Protein AF-A0A2J8JZR1-F1 (afdb_monomer_lite)

Radius of gyration: 49.3 Å; chains: 1; bounding box: 124×111×96 Å

Structure (mmCIF, N/CA/C/O backbone):
data_AF-A0A2J8JZR1-F1
#
_entry.id   AF-A0A2J8JZR1-F1
#
loop_
_atom_site.group_PDB
_atom_site.id
_atom_site.type_symbol
_atom_site.label_atom_id
_atom_site.label_alt_id
_atom_site.label_comp_id
_atom_site.label_asym_id
_atom_site.label_entity_id
_atom_site.label_seq_id
_atom_site.pdbx_PDB_ins_code
_atom_site.Cartn_x
_atom_site.Cartn_y
_atom_site.Cartn_z
_atom_site.occupancy
_atom_site.B_iso_or_equiv
_atom_site.auth_seq_id
_atom_site.auth_comp_id
_atom_site.auth_asym_id
_atom_site.auth_atom_id
_atom_site.pdbx_PDB_model_num
ATOM 1 N N . MET A 1 1 ? 49.815 52.911 -11.234 1.00 43.25 1 MET A N 1
ATOM 2 C CA . MET A 1 1 ? 50.300 51.591 -10.778 1.00 43.25 1 MET A CA 1
ATOM 3 C C . MET A 1 1 ? 50.608 51.687 -9.295 1.00 43.25 1 MET A C 1
ATOM 5 O O . MET A 1 1 ? 51.588 52.319 -8.937 1.00 43.25 1 MET A O 1
ATOM 9 N N . SER A 1 2 ? 49.747 51.139 -8.442 1.00 33.12 2 SER A N 1
ATOM 10 C CA . SER A 1 2 ? 50.114 50.740 -7.081 1.00 33.12 2 SER A CA 1
ATOM 11 C C . SER A 1 2 ? 49.104 49.698 -6.614 1.00 33.12 2 SER A C 1
ATOM 13 O O . SER A 1 2 ? 47.896 49.889 -6.750 1.00 33.12 2 SER A O 1
ATOM 15 N N . SER A 1 3 ? 49.632 48.561 -6.183 1.00 38.66 3 SER A N 1
ATOM 16 C CA . SER A 1 3 ? 48.916 47.335 -5.860 1.00 38.66 3 SER A CA 1
ATOM 17 C C . SER A 1 3 ? 48.208 47.439 -4.511 1.00 38.66 3 SER A C 1
ATOM 19 O O . SER A 1 3 ? 48.848 47.711 -3.500 1.00 38.66 3 SER A O 1
ATOM 21 N N . GLY A 1 4 ? 46.913 47.127 -4.482 1.00 33.12 4 GLY A N 1
ATOM 22 C CA . GLY A 1 4 ? 46.162 46.840 -3.262 1.00 33.12 4 GLY A CA 1
ATOM 23 C C . GLY A 1 4 ? 45.601 45.425 -3.339 1.00 33.12 4 GLY A C 1
ATOM 24 O O . GLY A 1 4 ? 44.631 45.186 -4.049 1.00 33.12 4 GLY A O 1
ATOM 25 N N . LYS A 1 5 ? 46.232 44.477 -2.637 1.00 45.84 5 LYS A N 1
ATOM 26 C CA . LYS A 1 5 ? 45.666 43.148 -2.379 1.00 45.84 5 LYS A CA 1
ATOM 27 C C . LYS A 1 5 ? 44.531 43.304 -1.367 1.00 45.84 5 LYS A C 1
ATOM 29 O O . LYS A 1 5 ? 44.798 43.602 -0.206 1.00 45.84 5 LYS A O 1
ATOM 34 N N . THR A 1 6 ? 43.298 43.044 -1.776 1.00 35.78 6 THR A N 1
ATOM 35 C CA . THR A 1 6 ? 42.194 42.744 -0.861 1.00 35.78 6 THR A CA 1
ATOM 36 C C . THR A 1 6 ? 41.993 41.233 -0.825 1.00 35.78 6 THR A C 1
ATOM 38 O O . THR A 1 6 ? 41.629 40.595 -1.808 1.00 35.78 6 THR A O 1
ATOM 41 N N . CYS A 1 7 ? 42.307 40.650 0.330 1.00 33.97 7 CYS A N 1
ATOM 42 C CA . CYS A 1 7 ? 41.973 39.278 0.673 1.00 33.97 7 CYS A CA 1
ATOM 43 C C . CYS A 1 7 ? 40.470 39.221 0.969 1.00 33.97 7 CYS A C 1
ATOM 45 O O . CYS A 1 7 ? 40.022 39.760 1.979 1.00 33.97 7 CYS A O 1
ATOM 47 N N . CYS A 1 8 ? 39.691 38.589 0.093 1.00 35.28 8 CYS A N 1
ATOM 48 C CA . CYS A 1 8 ? 38.329 38.180 0.412 1.00 35.28 8 CYS A CA 1
ATOM 49 C C . CYS A 1 8 ? 38.376 36.714 0.847 1.00 35.28 8 CYS A C 1
ATOM 51 O O . CYS A 1 8 ? 38.532 35.810 0.029 1.00 35.28 8 CYS A O 1
ATOM 53 N N . ILE A 1 9 ? 38.272 36.497 2.157 1.00 45.19 9 ILE A N 1
ATOM 54 C CA . ILE A 1 9 ? 38.025 35.188 2.759 1.00 45.19 9 ILE A CA 1
ATOM 55 C C . ILE A 1 9 ? 36.598 34.790 2.366 1.00 45.19 9 ILE A C 1
ATOM 57 O O . ILE A 1 9 ? 35.631 35.277 2.945 1.00 45.19 9 ILE A O 1
ATOM 61 N N . ALA A 1 10 ? 36.462 33.938 1.351 1.00 42.88 10 ALA A N 1
ATOM 62 C CA . ALA A 1 10 ? 35.200 33.281 1.041 1.00 42.88 10 ALA A CA 1
ATOM 63 C C . ALA A 1 10 ? 35.080 32.036 1.930 1.00 42.88 10 ALA A C 1
ATOM 65 O O . ALA A 1 10 ? 35.845 31.080 1.794 1.00 42.88 10 ALA A O 1
ATOM 66 N N . GLY A 1 11 ? 34.146 32.080 2.881 1.00 36.38 11 GLY A N 1
ATOM 67 C CA . GLY A 1 11 ? 33.800 30.939 3.719 1.00 36.38 11 GLY A CA 1
ATOM 68 C C . GLY A 1 11 ? 33.356 29.753 2.863 1.00 36.38 11 GLY A C 1
ATOM 69 O O . GLY A 1 11 ? 32.498 29.888 1.992 1.00 36.38 11 GLY A O 1
ATOM 70 N N . LYS A 1 12 ? 33.942 28.581 3.118 1.00 43.06 12 LYS A N 1
ATOM 71 C CA . LYS A 1 12 ? 33.462 27.303 2.590 1.00 43.06 12 LYS A CA 1
ATOM 72 C C . LYS A 1 12 ? 32.090 27.000 3.203 1.00 43.06 12 LYS A C 1
ATOM 74 O O . LYS A 1 12 ? 32.011 26.470 4.306 1.00 43.06 12 LYS A O 1
ATOM 79 N N . LEU A 1 13 ? 31.017 27.305 2.478 1.00 43.78 13 LEU A N 1
ATOM 80 C CA . LEU A 1 13 ? 29.772 26.545 2.583 1.00 43.78 13 LEU A CA 1
ATOM 81 C C . LEU A 1 13 ? 30.051 25.189 1.934 1.00 43.78 13 LEU A C 1
ATOM 83 O O . LEU A 1 13 ? 30.149 25.089 0.713 1.00 43.78 13 LEU A O 1
ATOM 87 N N . GLY A 1 14 ? 30.289 24.175 2.763 1.00 42.72 14 GLY A N 1
ATOM 88 C CA . GLY A 1 14 ? 30.507 22.803 2.324 1.00 42.72 14 GLY A CA 1
ATOM 89 C C . GLY A 1 14 ? 29.226 22.214 1.745 1.00 42.72 14 GLY A C 1
ATOM 90 O O . GLY A 1 14 ? 28.520 21.488 2.433 1.00 42.72 14 GLY A O 1
ATOM 91 N N . TYR A 1 15 ? 28.927 22.522 0.486 1.00 51.28 15 TYR A N 1
ATOM 92 C CA . TYR A 1 15 ? 28.102 21.638 -0.323 1.00 51.28 15 TYR A CA 1
ATOM 93 C C . TYR A 1 15 ? 28.963 20.418 -0.636 1.00 51.28 15 TYR A C 1
ATOM 95 O O . TYR A 1 15 ? 29.923 20.513 -1.400 1.00 51.28 15 TYR A O 1
ATOM 103 N N . SER A 1 16 ? 28.662 19.291 0.011 1.00 63.78 16 SER A N 1
ATOM 104 C CA . SER A 1 16 ? 29.168 18.000 -0.446 1.00 63.78 16 SER A CA 1
ATOM 105 C C . SER A 1 16 ? 28.675 17.826 -1.87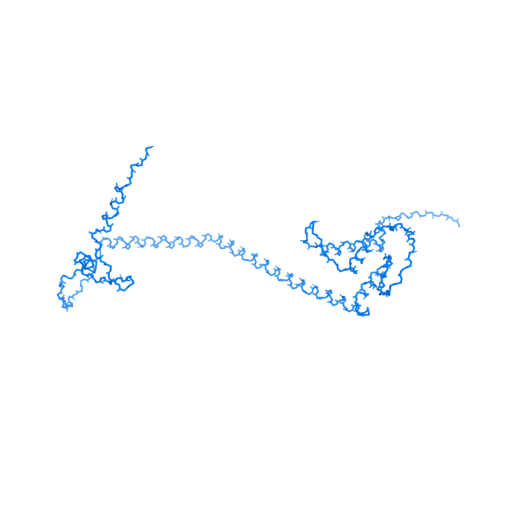7 1.00 63.78 16 SER A C 1
ATOM 107 O O . SER A 1 16 ? 27.470 17.863 -2.125 1.00 63.78 16 SER A O 1
ATOM 109 N N . GLN A 1 17 ? 29.599 17.753 -2.828 1.00 68.81 17 GLN A N 1
ATOM 110 C CA . GLN A 1 17 ? 29.265 17.550 -4.227 1.00 68.81 17 GLN A CA 1
ATOM 111 C C . GLN A 1 17 ? 28.751 16.115 -4.364 1.00 68.81 17 GLN A C 1
ATOM 113 O O . GLN A 1 17 ? 29.537 15.184 -4.262 1.00 68.81 17 GLN A O 1
ATOM 118 N N . CYS A 1 18 ? 27.435 15.953 -4.504 1.00 80.31 18 CYS A N 1
ATOM 119 C CA . CYS A 1 18 ? 26.794 14.653 -4.678 1.00 80.31 18 CYS A CA 1
ATOM 120 C C . CYS A 1 18 ? 26.739 14.317 -6.169 1.00 80.31 18 CYS A C 1
ATOM 122 O O . CYS A 1 18 ? 26.267 15.127 -6.976 1.00 80.31 18 CYS A O 1
ATOM 124 N N . MET A 1 19 ? 27.258 13.150 -6.536 1.00 90.25 19 MET A N 1
ATOM 125 C CA . MET A 1 19 ? 27.221 12.650 -7.909 1.00 90.25 19 MET A CA 1
ATOM 126 C C . MET A 1 19 ? 25.828 12.092 -8.236 1.00 90.25 19 MET A C 1
ATOM 128 O O . MET A 1 19 ? 25.164 11.535 -7.364 1.00 90.25 19 MET A O 1
ATOM 132 N N . GLU A 1 20 ? 25.383 12.175 -9.498 1.00 92.00 20 GLU A N 1
ATOM 133 C CA . GLU A 1 20 ? 24.089 11.585 -9.906 1.00 92.00 20 GLU A CA 1
ATOM 134 C C . GLU A 1 20 ? 24.000 10.093 -9.554 1.00 92.00 20 GLU A C 1
ATOM 136 O O . GLU A 1 20 ? 22.948 9.611 -9.148 1.00 92.00 20 GLU A O 1
ATOM 141 N N . THR A 1 21 ? 25.117 9.371 -9.649 1.00 91.81 21 THR A N 1
ATOM 142 C CA . THR A 1 21 ? 25.206 7.948 -9.309 1.00 91.81 21 THR A CA 1
ATOM 143 C C . THR A 1 21 ? 24.959 7.673 -7.827 1.00 91.81 21 THR A C 1
ATOM 145 O O . THR A 1 21 ? 24.306 6.690 -7.517 1.00 91.81 21 THR A O 1
ATOM 148 N N . GLU A 1 22 ? 25.385 8.553 -6.914 1.00 93.50 22 GLU A N 1
ATOM 149 C CA . GLU A 1 22 ? 25.109 8.411 -5.472 1.00 93.50 22 GLU A CA 1
ATOM 150 C C . GLU A 1 22 ? 23.613 8.608 -5.167 1.00 93.50 22 GLU A C 1
ATOM 152 O O . GLU A 1 22 ? 23.029 7.934 -4.313 1.00 93.50 22 GLU A O 1
ATOM 157 N N . VAL A 1 23 ? 22.957 9.523 -5.890 1.00 96.00 23 VAL A N 1
ATOM 158 C CA . VAL A 1 23 ? 21.502 9.723 -5.793 1.00 96.00 23 VAL A CA 1
ATOM 159 C C . VAL A 1 23 ? 20.756 8.501 -6.331 1.00 96.00 23 VAL A C 1
ATOM 161 O O . VAL A 1 23 ? 19.773 8.068 -5.737 1.00 96.00 23 VAL A O 1
ATOM 164 N N . ILE A 1 24 ? 21.225 7.925 -7.437 1.00 96.00 24 ILE A N 1
ATOM 165 C CA . ILE A 1 24 ? 20.646 6.712 -8.029 1.00 96.00 24 ILE A CA 1
ATOM 166 C C . ILE A 1 24 ? 20.833 5.505 -7.102 1.00 96.00 24 ILE A C 1
ATOM 168 O O . ILE A 1 24 ? 19.873 4.770 -6.887 1.00 96.00 24 ILE A O 1
ATOM 172 N N . GLU A 1 25 ? 22.017 5.345 -6.510 1.00 95.75 25 GLU A N 1
ATOM 173 C CA . GLU A 1 25 ? 22.332 4.284 -5.546 1.00 95.75 25 GLU A CA 1
ATOM 174 C C . GLU A 1 25 ? 21.442 4.365 -4.315 1.00 95.75 25 GLU A C 1
ATOM 176 O O . GLU A 1 25 ? 20.729 3.414 -3.982 1.00 95.75 25 GLU A O 1
ATOM 181 N N . SER A 1 26 ? 21.401 5.536 -3.680 1.00 96.25 26 SER A N 1
ATOM 182 C CA . SER A 1 26 ? 20.533 5.751 -2.525 1.00 96.25 26 SER A CA 1
ATOM 183 C C . SER A 1 26 ? 19.056 5.536 -2.865 1.00 96.25 26 SER A C 1
ATOM 185 O O . SER A 1 26 ? 18.334 4.929 -2.072 1.00 96.25 26 SER A O 1
ATOM 187 N N . LEU A 1 27 ? 18.597 5.955 -4.050 1.00 97.38 27 LEU A N 1
ATOM 188 C CA . LEU A 1 27 ? 17.237 5.687 -4.511 1.00 97.38 27 LEU A CA 1
ATOM 189 C C . LEU A 1 27 ? 16.983 4.185 -4.702 1.00 97.38 27 LEU A C 1
ATOM 191 O O . LEU A 1 27 ? 15.966 3.695 -4.217 1.00 97.38 27 LEU A O 1
ATOM 195 N N . GLY A 1 28 ? 17.892 3.453 -5.352 1.00 96.62 28 GLY A N 1
ATOM 196 C CA . GLY A 1 28 ? 17.783 2.005 -5.564 1.00 96.62 28 GLY A CA 1
ATOM 197 C C . GLY A 1 28 ? 17.622 1.245 -4.248 1.00 96.62 28 GLY A C 1
ATOM 198 O O . GLY A 1 28 ? 16.688 0.458 -4.094 1.00 96.62 28 GLY A O 1
ATOM 199 N N . ILE A 1 29 ? 18.443 1.584 -3.248 1.00 96.38 29 ILE A N 1
ATOM 200 C CA . ILE A 1 29 ? 18.370 1.007 -1.897 1.00 96.38 29 ILE A CA 1
ATOM 201 C C . ILE A 1 29 ? 17.014 1.293 -1.235 1.00 96.38 29 ILE A C 1
ATOM 203 O O . ILE A 1 29 ? 16.433 0.416 -0.592 1.00 96.38 29 ILE A O 1
ATOM 207 N N . ILE A 1 30 ? 16.492 2.518 -1.351 1.00 98.19 30 ILE A N 1
ATOM 208 C CA . ILE A 1 30 ? 15.204 2.887 -0.742 1.00 98.19 30 ILE A CA 1
ATOM 209 C C . ILE A 1 30 ? 14.033 2.187 -1.436 1.00 98.19 30 ILE A C 1
ATOM 211 O O . ILE A 1 30 ? 13.113 1.741 -0.751 1.00 98.19 30 ILE A O 1
ATOM 215 N N . ILE A 1 31 ? 14.068 2.054 -2.763 1.00 97.69 31 ILE A N 1
ATOM 216 C CA . ILE A 1 31 ? 13.049 1.311 -3.512 1.00 97.69 31 ILE A CA 1
ATOM 217 C C . ILE A 1 31 ? 13.059 -0.167 -3.111 1.00 97.69 31 ILE A C 1
ATOM 219 O O . ILE A 1 31 ? 11.992 -0.711 -2.829 1.00 97.69 31 ILE A O 1
ATOM 223 N N . TYR A 1 32 ? 14.235 -0.789 -2.986 1.00 96.50 32 TYR A N 1
ATOM 224 C CA . TYR A 1 32 ? 14.348 -2.168 -2.504 1.00 96.50 32 TYR A CA 1
ATOM 225 C C . TYR A 1 32 ? 13.754 -2.333 -1.098 1.00 96.50 32 TYR A C 1
ATOM 227 O O . TYR A 1 32 ? 12.878 -3.165 -0.880 1.00 96.50 32 TYR A O 1
ATOM 235 N N . LYS A 1 33 ? 14.118 -1.450 -0.158 1.00 96.12 33 LYS A N 1
ATOM 236 C CA . LYS A 1 33 ? 13.545 -1.450 1.202 1.00 96.12 33 LYS A CA 1
ATOM 237 C C . LYS A 1 33 ? 12.031 -1.249 1.221 1.00 96.12 33 LYS A C 1
ATOM 239 O O . LYS A 1 33 ? 11.355 -1.780 2.096 1.00 96.12 33 LYS A O 1
ATOM 244 N N . ALA A 1 34 ? 11.488 -0.459 0.296 1.00 97.62 34 ALA A N 1
ATOM 245 C CA . ALA A 1 34 ? 10.046 -0.281 0.172 1.00 97.62 34 ALA A CA 1
ATOM 246 C C . ALA A 1 34 ? 9.355 -1.551 -0.356 1.00 97.62 34 ALA A C 1
ATOM 248 O O . ALA A 1 34 ? 8.249 -1.862 0.082 1.00 97.62 34 ALA A O 1
ATOM 249 N N . LEU A 1 35 ? 9.999 -2.293 -1.263 1.00 96.81 35 LEU A N 1
ATOM 250 C CA . LEU A 1 35 ? 9.501 -3.575 -1.775 1.00 96.81 35 LEU A CA 1
ATOM 251 C C . LEU A 1 35 ? 9.536 -4.687 -0.718 1.00 96.81 35 LEU A C 1
ATOM 253 O O . LEU A 1 35 ? 8.640 -5.533 -0.726 1.00 96.81 35 LEU A O 1
ATOM 257 N N . ASP A 1 36 ? 10.525 -4.642 0.173 1.00 96.31 36 ASP A N 1
ATOM 258 C CA . ASP A 1 36 ? 10.765 -5.589 1.272 1.00 96.31 36 ASP A CA 1
ATOM 259 C C . ASP A 1 36 ? 10.043 -5.208 2.586 1.00 96.31 36 ASP A C 1
ATOM 261 O O . ASP A 1 36 ? 10.144 -5.877 3.615 1.00 96.31 36 ASP A O 1
ATOM 265 N N . TYR A 1 37 ? 9.285 -4.106 2.585 1.00 97.12 37 TYR A N 1
ATOM 266 C CA . TYR A 1 37 ? 8.673 -3.574 3.800 1.00 97.12 37 TYR A CA 1
ATOM 267 C C . TYR A 1 37 ? 7.730 -4.587 4.470 1.00 97.12 37 TYR A C 1
ATOM 269 O O . TYR A 1 37 ? 6.670 -4.928 3.941 1.00 97.12 37 TYR A O 1
ATOM 277 N N . GLY A 1 38 ? 8.086 -4.998 5.689 1.00 96.62 38 GLY A N 1
ATOM 278 C CA . GLY A 1 38 ? 7.289 -5.903 6.521 1.00 96.62 38 GLY A CA 1
ATOM 279 C C . GLY A 1 38 ? 7.674 -7.382 6.426 1.00 96.62 38 GLY A C 1
ATOM 280 O O . GLY A 1 38 ? 7.056 -8.183 7.130 1.00 96.62 38 GLY A O 1
ATOM 281 N N . LEU A 1 39 ? 8.674 -7.741 5.614 1.00 96.12 39 LEU A N 1
ATOM 282 C CA . LEU A 1 39 ? 9.264 -9.082 5.608 1.00 96.12 39 LEU A CA 1
ATOM 283 C C . LEU A 1 39 ? 10.256 -9.269 6.765 1.00 96.12 39 LEU A C 1
ATOM 285 O O . LEU A 1 39 ? 10.724 -8.307 7.383 1.00 96.12 39 LEU A O 1
ATOM 289 N N . LYS A 1 40 ? 10.519 -10.531 7.122 1.00 95.69 40 LYS A N 1
ATOM 290 C CA . LYS A 1 40 ? 11.561 -10.882 8.100 1.00 95.69 40 LYS A CA 1
ATOM 291 C C . LYS A 1 40 ? 12.934 -10.907 7.430 1.00 95.69 40 LYS A C 1
ATOM 293 O O . LYS A 1 40 ? 13.028 -11.173 6.247 1.00 95.69 40 LYS A O 1
ATOM 298 N N . GLU A 1 41 ? 14.005 -10.780 8.212 1.00 92.94 41 GLU A N 1
ATOM 299 C CA . GLU A 1 41 ? 15.394 -10.801 7.704 1.00 92.94 41 GLU A CA 1
ATOM 300 C C . GLU A 1 41 ? 15.796 -12.095 6.969 1.00 92.94 41 GLU A C 1
ATOM 302 O O . GLU A 1 41 ? 16.795 -12.121 6.261 1.00 92.94 41 GLU A O 1
ATOM 307 N N . ASN A 1 42 ? 15.055 -13.187 7.168 1.00 93.69 42 ASN A N 1
ATOM 308 C CA . ASN A 1 42 ? 15.288 -14.481 6.528 1.00 93.69 42 ASN A CA 1
ATOM 309 C C . ASN A 1 42 ? 14.298 -14.781 5.386 1.00 93.69 42 ASN A C 1
ATOM 311 O O . ASN A 1 42 ? 14.245 -15.916 4.913 1.00 93.69 42 ASN A O 1
ATOM 315 N N . GLU A 1 43 ? 13.456 -13.814 5.033 1.00 94.06 43 GLU A N 1
ATOM 316 C CA . GLU A 1 43 ? 12.482 -13.880 3.950 1.00 94.06 43 GLU A CA 1
ATOM 317 C C . GLU A 1 43 ? 12.891 -12.838 2.906 1.00 94.06 43 GLU A C 1
ATOM 319 O O . GLU A 1 43 ? 13.232 -11.716 3.258 1.00 94.06 43 GLU A O 1
ATOM 324 N N . GLU A 1 44 ? 12.859 -13.206 1.630 1.00 91.19 44 GLU A N 1
ATOM 325 C CA . GLU A 1 44 ? 13.178 -12.298 0.531 1.00 91.19 44 GLU A CA 1
ATOM 326 C C . GLU A 1 44 ? 12.040 -12.321 -0.483 1.00 91.19 44 GLU A C 1
ATOM 328 O O . GLU A 1 44 ? 11.396 -13.352 -0.714 1.00 91.19 44 GLU A O 1
ATOM 333 N N . ARG A 1 45 ? 11.754 -11.160 -1.067 1.00 93.88 45 ARG A N 1
ATOM 334 C CA . ARG A 1 45 ? 10.715 -11.028 -2.080 1.00 93.88 45 ARG A CA 1
ATOM 335 C C . ARG A 1 45 ? 11.254 -11.439 -3.446 1.00 93.88 45 ARG A C 1
ATOM 337 O O . ARG A 1 45 ? 12.145 -10.789 -3.971 1.00 93.88 45 ARG A O 1
ATOM 344 N N . GLU A 1 46 ? 10.623 -12.425 -4.078 1.00 95.00 46 GLU A N 1
ATOM 345 C CA . GLU A 1 46 ? 10.907 -12.757 -5.479 1.00 95.00 46 GLU A CA 1
ATOM 346 C C . GLU A 1 46 ? 10.456 -11.610 -6.404 1.00 95.00 46 GLU A C 1
ATOM 348 O O . GLU A 1 46 ? 9.264 -11.288 -6.503 1.00 95.00 46 GLU A O 1
ATOM 353 N N . LEU A 1 47 ? 11.419 -10.964 -7.066 1.00 95.56 47 LEU A N 1
ATOM 354 C CA . LEU A 1 47 ? 11.182 -9.906 -8.045 1.00 95.56 47 LEU A CA 1
ATOM 355 C C . LEU A 1 47 ? 11.164 -10.484 -9.464 1.00 95.56 47 LEU A C 1
ATOM 357 O O . LEU A 1 47 ? 11.734 -11.532 -9.753 1.00 95.56 47 LEU A O 1
ATOM 361 N N . SER A 1 48 ? 10.509 -9.786 -10.393 1.00 95.69 48 SER A N 1
ATOM 362 C CA . SER A 1 48 ? 10.663 -10.123 -11.810 1.00 95.69 48 SER A CA 1
ATOM 363 C C . SER A 1 48 ? 12.108 -9.840 -12.248 1.00 95.69 48 SER A C 1
ATOM 365 O O . SER A 1 48 ? 12.596 -8.754 -11.910 1.00 95.69 48 SER A O 1
ATOM 367 N N . PRO A 1 49 ? 12.741 -10.686 -13.084 1.00 94.06 49 PRO A N 1
ATOM 368 C CA . PRO A 1 49 ? 14.143 -10.508 -13.473 1.00 94.06 49 PRO A CA 1
ATOM 369 C C . PRO A 1 49 ? 14.514 -9.101 -13.988 1.00 94.06 49 PRO A C 1
ATOM 371 O O . PRO A 1 49 ? 15.565 -8.596 -13.603 1.00 94.06 49 PRO A O 1
ATOM 374 N N . PRO A 1 50 ? 13.679 -8.398 -14.788 1.00 93.69 50 PRO A N 1
ATOM 375 C CA . PRO A 1 50 ? 14.012 -7.041 -15.242 1.00 93.69 50 PRO A CA 1
ATOM 376 C C . PRO A 1 50 ? 14.058 -5.995 -14.117 1.00 93.69 50 PRO A C 1
ATOM 378 O O . PRO A 1 50 ? 14.818 -5.033 -14.194 1.00 93.69 50 PRO A O 1
ATOM 381 N N . LEU A 1 51 ? 13.232 -6.165 -13.080 1.00 95.88 51 LEU A N 1
ATOM 382 C CA . LEU A 1 51 ? 13.171 -5.248 -11.940 1.00 95.88 51 LEU A CA 1
ATOM 383 C C . LEU A 1 51 ? 14.339 -5.482 -10.981 1.00 95.88 51 LEU A C 1
ATOM 385 O O . LEU A 1 51 ? 14.926 -4.516 -10.503 1.00 95.88 51 LEU A O 1
ATOM 389 N N . GLU A 1 52 ? 14.680 -6.747 -10.737 1.00 94.44 52 GLU A N 1
ATOM 390 C CA . GLU A 1 52 ? 15.853 -7.140 -9.952 1.00 94.44 52 GLU A CA 1
ATOM 391 C C . GLU A 1 52 ? 17.130 -6.564 -10.573 1.00 94.44 52 GLU A C 1
ATOM 393 O O . GLU A 1 52 ? 17.835 -5.797 -9.926 1.00 94.44 52 GLU A O 1
ATOM 398 N N . GLN A 1 53 ? 17.333 -6.780 -11.879 1.00 92.62 53 GLN A N 1
ATOM 399 C CA . GLN A 1 53 ? 18.481 -6.233 -12.609 1.00 92.62 53 GLN A CA 1
ATOM 400 C C . GLN A 1 53 ? 18.555 -4.703 -12.537 1.00 92.62 53 GLN A C 1
ATOM 402 O O . GLN A 1 53 ? 19.633 -4.140 -12.351 1.00 92.62 53 GLN A O 1
ATOM 407 N N . LEU A 1 54 ? 17.423 -4.003 -12.681 1.00 95.06 54 LEU A N 1
ATOM 408 C CA . LEU A 1 54 ? 17.390 -2.546 -12.551 1.00 95.06 54 LEU A CA 1
ATOM 409 C C . LEU A 1 54 ? 17.847 -2.102 -11.157 1.00 95.06 54 LEU A C 1
ATOM 411 O O . LEU A 1 54 ? 18.669 -1.193 -11.053 1.00 95.06 54 LEU A O 1
ATOM 415 N N . ILE A 1 55 ? 17.318 -2.725 -10.102 1.00 95.31 55 ILE A N 1
ATOM 416 C CA . ILE A 1 55 ? 17.656 -2.382 -8.718 1.00 95.31 55 ILE A CA 1
ATOM 417 C C . ILE A 1 55 ? 19.123 -2.701 -8.431 1.00 95.31 55 ILE A C 1
ATOM 419 O O . ILE A 1 55 ? 19.793 -1.855 -7.844 1.00 95.31 55 ILE A O 1
ATOM 423 N N . ASP A 1 56 ? 19.643 -3.829 -8.913 1.00 93.69 56 ASP A N 1
ATOM 424 C CA . ASP A 1 56 ? 21.047 -4.200 -8.729 1.00 93.69 56 ASP A CA 1
ATOM 425 C C . ASP A 1 56 ? 22.006 -3.203 -9.385 1.00 93.69 56 ASP A C 1
ATOM 427 O O . ASP A 1 56 ? 22.976 -2.733 -8.781 1.00 93.69 56 ASP A O 1
ATOM 431 N N . HIS A 1 57 ? 21.707 -2.808 -10.625 1.00 92.12 57 HIS A N 1
ATOM 432 C CA . HIS A 1 57 ? 22.482 -1.788 -11.327 1.00 92.12 57 HIS A CA 1
ATOM 433 C C . HIS A 1 57 ? 22.344 -0.400 -10.692 1.00 92.12 57 HIS A C 1
ATOM 435 O O . HIS A 1 57 ? 23.289 0.387 -10.762 1.00 92.12 57 HIS A O 1
ATOM 441 N N . MET A 1 58 ? 21.191 -0.075 -10.095 1.00 94.62 58 MET A N 1
ATOM 442 C CA . MET A 1 58 ? 21.007 1.183 -9.371 1.00 94.62 58 MET A CA 1
ATOM 443 C C . MET A 1 58 ? 21.792 1.176 -8.061 1.00 94.62 58 MET A C 1
ATOM 445 O O . MET A 1 58 ? 22.504 2.136 -7.804 1.00 94.62 58 MET A O 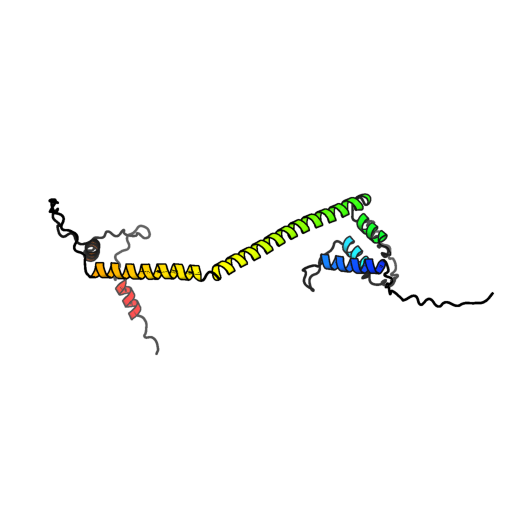1
ATOM 449 N N . ALA A 1 59 ? 21.698 0.105 -7.270 1.00 92.38 59 ALA A N 1
ATOM 450 C CA . ALA A 1 59 ? 22.321 -0.042 -5.955 1.00 92.38 59 ALA A CA 1
ATOM 451 C C . ALA A 1 59 ? 23.818 -0.404 -6.007 1.00 92.38 59 ALA A C 1
ATOM 453 O O . ALA A 1 59 ? 24.438 -0.556 -4.956 1.00 92.38 59 ALA A O 1
ATOM 454 N N . ASN A 1 60 ? 24.396 -0.527 -7.209 1.00 83.25 60 ASN A N 1
ATOM 455 C CA . ASN A 1 60 ? 25.796 -0.893 -7.432 1.00 83.25 60 ASN A CA 1
ATOM 456 C C . ASN A 1 60 ? 26.189 -2.215 -6.733 1.00 83.25 60 ASN A C 1
ATOM 458 O O . ASN A 1 60 ? 27.315 -2.370 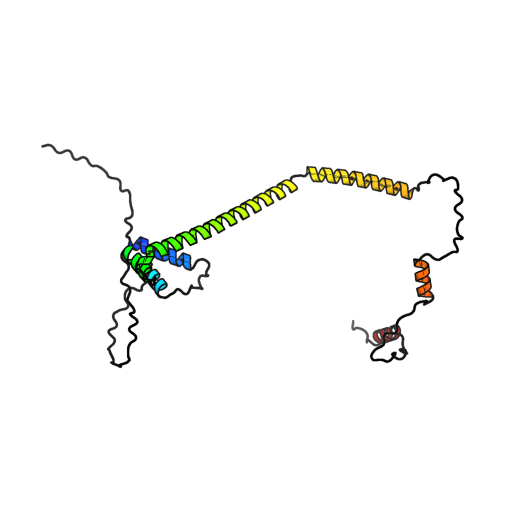-6.263 1.00 83.25 60 ASN A O 1
ATOM 462 N N . THR A 1 61 ? 25.247 -3.160 -6.654 1.00 74.38 61 THR A N 1
ATOM 463 C CA . THR A 1 61 ? 25.437 -4.510 -6.086 1.00 74.38 61 THR A CA 1
ATOM 464 C C . THR A 1 61 ? 25.942 -5.511 -7.117 1.00 74.38 61 THR A C 1
ATOM 466 O O . THR A 1 61 ? 26.270 -6.640 -6.763 1.00 74.38 61 THR A O 1
ATOM 469 N N . VAL A 1 62 ? 26.037 -5.109 -8.389 1.00 69.38 62 VAL A N 1
ATOM 470 C CA . VAL A 1 62 ? 26.615 -5.945 -9.440 1.00 69.38 62 VAL A CA 1
ATOM 471 C C . VAL A 1 62 ? 28.082 -6.186 -9.102 1.00 69.38 62 VAL A C 1
ATOM 473 O O . VAL A 1 62 ? 28.901 -5.271 -9.196 1.00 69.38 62 VAL A O 1
ATOM 476 N N . GLU A 1 63 ? 28.385 -7.420 -8.691 1.00 52.59 63 GLU A N 1
ATOM 477 C CA . GLU A 1 63 ? 29.736 -7.948 -8.505 1.00 52.59 63 GLU A CA 1
ATOM 478 C C . GLU A 1 63 ? 30.638 -7.406 -9.620 1.00 52.59 63 GLU A C 1
ATOM 480 O O . GLU A 1 63 ? 30.362 -7.594 -10.809 1.00 52.59 63 GLU A O 1
ATOM 485 N N . ALA A 1 64 ? 31.674 -6.661 -9.236 1.00 47.06 64 ALA A N 1
ATOM 486 C CA . ALA A 1 64 ? 32.616 -6.064 -10.164 1.00 47.06 64 ALA A CA 1
ATOM 487 C C . ALA A 1 64 ? 33.296 -7.172 -10.980 1.00 47.06 64 ALA A C 1
ATOM 489 O O . ALA A 1 64 ? 34.249 -7.782 -10.514 1.00 47.06 64 ALA A O 1
ATOM 490 N N . ASP A 1 65 ? 32.776 -7.407 -12.183 1.00 44.16 65 ASP A N 1
ATOM 491 C CA . ASP A 1 65 ? 33.394 -8.120 -13.299 1.00 44.16 65 ASP A CA 1
ATOM 492 C C . ASP A 1 65 ? 34.106 -9.421 -12.884 1.00 44.16 65 ASP A C 1
ATOM 494 O O . ASP A 1 65 ? 35.320 -9.475 -12.659 1.00 44.16 65 ASP A O 1
ATOM 498 N N . GLY A 1 66 ? 33.329 -10.508 -12.821 1.00 43.09 66 GLY A N 1
ATOM 499 C CA . GLY A 1 66 ? 33.879 -11.852 -12.942 1.00 43.09 66 GLY A CA 1
ATOM 500 C C . GLY A 1 66 ? 34.829 -11.881 -14.136 1.00 43.09 66 GLY A C 1
ATOM 501 O O . GLY A 1 66 ? 34.441 -11.525 -15.249 1.00 43.09 66 GLY A O 1
ATOM 502 N N . SER A 1 67 ? 36.087 -12.241 -13.877 1.00 40.38 67 SER A N 1
ATOM 503 C CA . SER A 1 67 ? 37.134 -12.345 -14.886 1.00 40.38 67 SER A CA 1
ATOM 504 C C . SER A 1 67 ? 36.598 -13.008 -16.148 1.00 40.38 67 SER A C 1
ATOM 506 O O . SER A 1 67 ? 35.951 -14.050 -16.047 1.00 40.38 67 SER A O 1
ATOM 508 N N . ASN A 1 68 ? 36.910 -12.430 -17.308 1.00 50.75 68 ASN A N 1
ATOM 509 C CA . ASN A 1 68 ? 36.782 -13.090 -18.602 1.00 50.75 68 ASN A CA 1
ATOM 510 C C . ASN A 1 68 ? 37.465 -14.467 -18.533 1.00 50.75 68 ASN A C 1
ATOM 512 O O . ASN A 1 68 ? 38.679 -14.573 -18.700 1.00 50.75 68 ASN A O 1
ATOM 516 N N . ASP A 1 69 ? 36.688 -15.503 -18.231 1.00 47.47 69 ASP A N 1
ATOM 517 C CA . ASP A 1 69 ? 37.092 -16.891 -18.363 1.00 47.47 69 ASP A CA 1
ATOM 518 C C . ASP A 1 69 ? 36.897 -17.241 -19.837 1.00 47.47 69 ASP A C 1
ATOM 520 O O . ASP A 1 69 ? 35.792 -17.535 -20.297 1.00 47.47 69 ASP A O 1
ATOM 524 N N . GLU A 1 70 ? 37.972 -17.079 -20.610 1.00 57.16 70 GLU A N 1
ATOM 525 C CA . GLU A 1 70 ? 38.069 -17.555 -21.988 1.00 57.16 70 GLU A CA 1
ATOM 526 C C . GLU A 1 70 ? 38.044 -19.095 -21.999 1.00 57.16 70 GLU A C 1
ATOM 528 O O . GLU A 1 70 ? 39.062 -19.770 -22.150 1.00 57.16 70 GLU A O 1
ATOM 533 N N . GLY A 1 71 ? 36.851 -19.662 -21.826 1.00 45.69 71 GLY A N 1
ATOM 534 C CA . GLY A 1 71 ? 36.578 -21.091 -21.918 1.00 45.69 71 GLY A CA 1
ATOM 535 C C . GLY A 1 71 ? 36.101 -21.495 -23.313 1.00 45.69 71 GLY A C 1
ATOM 536 O O . GLY A 1 71 ? 34.905 -21.546 -23.562 1.00 45.69 71 GLY A O 1
ATOM 537 N N . TYR A 1 72 ? 37.061 -21.757 -24.202 1.00 41.59 72 TYR A N 1
ATOM 538 C CA . TYR A 1 72 ? 37.036 -22.634 -25.390 1.00 41.59 72 TYR A CA 1
ATOM 539 C C . TYR A 1 72 ? 35.658 -23.072 -25.955 1.00 41.59 72 TYR A C 1
ATOM 541 O O . TYR A 1 72 ? 34.980 -23.933 -25.394 1.00 41.59 72 TYR A O 1
ATOM 549 N N . GLU A 1 73 ? 35.300 -22.564 -27.141 1.00 48.12 73 GLU A N 1
ATOM 550 C CA . GLU A 1 73 ? 34.119 -23.004 -27.894 1.00 48.12 73 GLU A CA 1
ATOM 551 C C . GLU A 1 73 ? 34.253 -24.451 -28.398 1.00 48.12 73 GLU A C 1
ATOM 553 O O . GLU A 1 73 ? 35.163 -24.787 -29.160 1.00 48.12 73 GLU A O 1
ATOM 558 N N . ALA A 1 74 ? 33.291 -25.298 -28.030 1.00 45.62 74 ALA A N 1
ATOM 559 C CA . ALA A 1 74 ? 32.975 -26.517 -28.761 1.00 45.62 74 ALA A CA 1
ATOM 560 C C . ALA A 1 74 ? 31.670 -26.277 -29.529 1.00 45.62 74 ALA A C 1
ATOM 562 O O . ALA A 1 74 ? 30.609 -26.104 -28.933 1.00 45.62 74 ALA A O 1
ATOM 563 N N . ALA A 1 75 ? 31.778 -26.232 -30.855 1.00 51.00 75 ALA A N 1
ATOM 564 C CA . ALA A 1 75 ? 30.655 -26.107 -31.767 1.00 51.00 75 ALA A CA 1
ATOM 565 C C . ALA A 1 75 ? 29.695 -27.299 -31.617 1.00 51.00 75 ALA A C 1
ATOM 567 O O . ALA A 1 75 ? 30.048 -28.427 -31.963 1.00 51.00 75 ALA A O 1
ATOM 568 N N . GLU A 1 76 ? 28.473 -27.036 -31.160 1.00 46.50 76 GLU A N 1
ATOM 569 C CA . GLU A 1 76 ? 27.332 -27.921 -31.373 1.00 46.50 76 GLU A CA 1
ATOM 570 C C . GLU A 1 76 ? 26.167 -27.077 -31.901 1.00 46.50 76 GLU A C 1
ATOM 572 O O . GLU A 1 76 ? 25.646 -26.186 -31.232 1.00 46.50 76 GLU A O 1
ATOM 577 N N . GLU A 1 77 ? 25.830 -27.313 -33.169 1.00 49.75 77 GLU A N 1
ATOM 578 C CA . GLU A 1 77 ? 24.713 -26.694 -33.869 1.00 49.75 77 GLU A CA 1
ATOM 579 C C . GLU A 1 77 ? 23.390 -27.080 -33.191 1.00 49.75 77 GLU A C 1
ATOM 581 O O . GLU A 1 77 ? 22.922 -28.213 -33.290 1.00 49.75 77 GLU A O 1
ATOM 586 N N . GLY A 1 78 ? 22.758 -26.108 -32.540 1.00 40.28 78 GLY A N 1
ATOM 587 C CA . GLY A 1 78 ? 21.382 -26.181 -32.069 1.00 40.28 78 GLY A CA 1
ATOM 588 C C . GLY A 1 78 ? 20.736 -24.816 -32.258 1.00 40.28 78 GLY A C 1
ATOM 589 O O . GLY A 1 78 ? 21.224 -23.829 -31.721 1.00 40.28 78 GLY A O 1
ATOM 590 N N . LEU A 1 79 ? 19.686 -24.763 -33.077 1.00 42.34 79 LEU A N 1
ATOM 591 C CA . LEU A 1 79 ? 18.912 -23.572 -33.442 1.00 42.34 79 LEU A CA 1
ATOM 592 C C . LEU A 1 79 ? 18.613 -22.699 -32.210 1.00 42.34 79 LEU A C 1
ATOM 594 O O . LEU A 1 79 ? 17.792 -23.068 -31.373 1.00 42.34 79 LEU A O 1
ATOM 598 N N . GLY A 1 80 ? 19.312 -21.569 -32.108 1.00 35.56 80 GLY A N 1
ATOM 599 C CA . GLY A 1 80 ? 19.168 -20.621 -31.014 1.00 35.56 80 GLY A CA 1
ATOM 600 C C . GLY A 1 80 ? 17.878 -19.823 -31.143 1.00 35.56 80 GLY A C 1
ATOM 601 O O . GLY A 1 80 ? 17.696 -19.089 -32.113 1.00 35.56 80 GLY A O 1
ATOM 602 N N . ASP A 1 81 ? 17.011 -19.940 -30.139 1.00 41.41 81 ASP A N 1
ATOM 603 C CA . ASP A 1 81 ? 16.162 -18.822 -29.740 1.00 41.41 81 ASP A CA 1
ATOM 604 C C . ASP A 1 81 ? 17.108 -17.692 -29.312 1.00 41.41 81 ASP A C 1
ATOM 606 O O . ASP A 1 81 ? 17.760 -17.759 -28.266 1.00 41.41 81 ASP A O 1
ATOM 610 N N . GLU A 1 82 ? 17.236 -16.676 -30.162 1.00 44.09 82 GLU A N 1
ATOM 611 C CA . GLU A 1 82 ? 17.897 -15.410 -29.850 1.00 44.09 82 GLU A CA 1
ATOM 612 C C . GLU A 1 82 ? 17.027 -14.613 -28.867 1.00 44.09 82 GLU A C 1
ATOM 614 O O . GLU A 1 82 ? 16.484 -13.561 -29.198 1.00 44.09 82 GLU A O 1
ATOM 619 N N . ASP A 1 83 ? 16.877 -15.108 -27.639 1.00 44.50 83 ASP A N 1
ATOM 620 C CA . ASP A 1 83 ? 16.406 -14.272 -26.541 1.00 44.50 83 ASP A CA 1
ATOM 621 C C . ASP A 1 83 ? 17.617 -13.458 -26.067 1.00 44.50 83 ASP A C 1
ATOM 623 O O . ASP A 1 83 ? 18.443 -13.901 -25.261 1.00 44.50 83 ASP A O 1
ATOM 627 N N . GLU A 1 84 ? 17.790 -12.289 -26.692 1.00 44.56 84 GLU A N 1
ATOM 628 C CA . GLU A 1 84 ? 18.808 -11.296 -26.367 1.00 44.56 84 GLU A CA 1
ATOM 629 C C . GLU A 1 84 ? 18.804 -11.021 -24.852 1.00 44.56 84 GLU A C 1
ATOM 631 O O . GLU A 1 84 ? 18.105 -10.132 -24.358 1.00 44.56 84 GLU A O 1
ATOM 636 N N . LYS A 1 85 ? 19.668 -11.707 -24.093 1.00 51.34 85 LYS A N 1
ATOM 637 C CA . LYS A 1 85 ? 20.154 -11.217 -22.798 1.00 51.34 85 LYS A CA 1
ATOM 638 C C . LYS A 1 85 ? 20.966 -9.952 -23.068 1.00 51.34 85 LYS A C 1
ATOM 640 O O . LYS A 1 85 ? 22.197 -9.976 -23.077 1.00 51.34 85 LYS A O 1
ATOM 645 N N . ARG A 1 86 ? 20.276 -8.839 -23.336 1.00 52.88 86 ARG A N 1
ATOM 646 C CA . ARG A 1 86 ? 20.861 -7.502 -23.415 1.00 52.88 86 ARG A CA 1
ATOM 647 C C . ARG A 1 86 ? 21.506 -7.235 -22.065 1.00 52.88 86 ARG A C 1
ATOM 649 O O . ARG A 1 86 ? 20.823 -6.867 -21.117 1.00 52.88 86 ARG A O 1
ATOM 656 N N . LYS A 1 87 ? 22.819 -7.460 -21.965 1.00 58.25 87 LYS A N 1
ATOM 657 C CA . LYS A 1 87 ? 23.614 -7.026 -20.815 1.00 58.25 87 LYS A CA 1
ATOM 658 C C . LYS A 1 87 ? 23.354 -5.531 -20.648 1.00 58.25 87 LYS A C 1
ATOM 660 O O . LYS A 1 87 ? 23.728 -4.738 -21.513 1.00 58.25 87 LYS A O 1
ATOM 665 N N . ILE A 1 88 ? 22.642 -5.167 -19.586 1.00 65.94 88 ILE A N 1
ATOM 666 C CA . ILE A 1 88 ? 22.298 -3.778 -19.304 1.00 65.94 88 ILE A CA 1
ATOM 667 C C . ILE A 1 88 ? 23.613 -3.032 -19.068 1.00 65.94 88 ILE A C 1
ATOM 669 O O . ILE A 1 88 ? 24.442 -3.419 -18.246 1.00 65.94 88 ILE A O 1
ATOM 673 N N . SER A 1 89 ? 23.846 -1.977 -19.848 1.00 70.62 89 SER A N 1
ATOM 674 C CA . SER A 1 89 ? 24.999 -1.103 -19.652 1.00 70.62 89 SER A CA 1
ATOM 675 C C . SER A 1 89 ? 24.903 -0.410 -18.292 1.00 70.62 89 SER A C 1
ATOM 677 O O . SER A 1 89 ? 23.814 0.021 -17.916 1.00 70.62 89 SER A O 1
ATOM 679 N N . ALA A 1 90 ? 26.035 -0.236 -17.604 1.00 83.56 90 ALA A N 1
ATOM 680 C CA . ALA A 1 90 ? 26.098 0.447 -16.311 1.00 83.56 90 ALA A CA 1
ATOM 681 C C . ALA A 1 90 ? 25.312 1.774 -16.300 1.00 83.56 90 ALA A C 1
ATOM 683 O O . ALA A 1 90 ? 25.478 2.609 -17.196 1.00 83.56 90 ALA A O 1
ATOM 684 N N . ILE A 1 91 ? 24.487 1.972 -15.269 1.00 90.19 91 ILE A N 1
ATOM 685 C CA . ILE A 1 91 ? 23.669 3.174 -15.082 1.00 90.19 91 ILE A CA 1
ATOM 686 C C . ILE A 1 91 ? 24.580 4.333 -14.663 1.00 90.19 91 ILE A C 1
ATOM 688 O O . ILE A 1 91 ? 25.254 4.264 -13.638 1.00 90.19 91 ILE A O 1
ATOM 692 N N . ARG A 1 92 ? 24.620 5.407 -15.461 1.00 90.75 92 ARG A N 1
ATOM 693 C CA . ARG A 1 92 ? 25.502 6.567 -15.212 1.00 90.75 92 ARG A CA 1
ATOM 694 C C . ARG A 1 92 ? 24.752 7.883 -15.049 1.00 90.75 92 ARG A C 1
ATOM 696 O O . ARG A 1 92 ? 25.366 8.881 -14.684 1.00 90.75 92 ARG A O 1
ATOM 703 N N . SER A 1 93 ? 23.459 7.907 -15.358 1.00 94.88 93 SER A N 1
ATOM 704 C CA . SER A 1 93 ? 22.632 9.112 -15.322 1.00 94.88 93 SER A CA 1
ATOM 705 C C . SER A 1 93 ? 21.161 8.789 -15.077 1.00 94.88 93 SER A C 1
ATOM 707 O O . SER A 1 93 ? 20.700 7.679 -15.354 1.00 94.88 93 SER A O 1
ATOM 709 N N . TYR A 1 94 ? 20.381 9.788 -14.654 1.00 96.50 94 TYR A N 1
ATOM 710 C CA . TYR A 1 94 ? 18.928 9.633 -14.471 1.00 96.50 94 TYR A CA 1
ATOM 711 C C . TYR A 1 94 ? 18.212 9.174 -15.745 1.00 96.50 94 TYR A C 1
ATOM 713 O O . TYR A 1 94 ? 17.244 8.418 -15.697 1.00 96.50 94 TYR A O 1
ATOM 721 N N . ARG A 1 95 ? 18.708 9.608 -16.909 1.00 96.31 95 ARG A N 1
ATOM 722 C CA . ARG A 1 95 ? 18.146 9.229 -18.208 1.00 96.31 95 ARG A CA 1
ATOM 723 C C . ARG A 1 95 ? 18.285 7.731 -18.473 1.00 96.31 95 ARG A C 1
ATOM 725 O O . ARG A 1 95 ? 17.417 7.173 -19.134 1.00 96.31 95 ARG A O 1
ATOM 732 N N . ASP A 1 96 ? 19.345 7.096 -17.982 1.00 95.00 96 ASP A N 1
ATOM 733 C CA . ASP A 1 96 ? 19.555 5.660 -18.178 1.00 95.00 96 ASP A CA 1
ATOM 734 C C . ASP A 1 96 ? 18.527 4.862 -17.365 1.00 95.00 96 ASP A C 1
ATOM 736 O O . ASP A 1 96 ? 17.878 3.977 -17.915 1.00 95.00 96 ASP A O 1
ATOM 740 N N . VAL A 1 97 ? 18.264 5.275 -16.116 1.00 96.12 97 VAL A N 1
ATOM 741 C CA . VAL A 1 97 ? 17.175 4.721 -15.287 1.00 96.12 97 VAL A CA 1
ATOM 742 C C . VAL A 1 97 ? 15.825 4.890 -15.988 1.00 96.12 97 VAL A C 1
ATOM 744 O O . VAL A 1 97 ? 15.079 3.929 -16.142 1.00 96.12 97 VAL A O 1
ATOM 747 N N . MET A 1 98 ? 15.521 6.096 -16.481 1.00 97.00 98 MET A N 1
ATOM 748 C CA . MET A 1 98 ? 14.252 6.362 -17.170 1.00 97.00 98 MET A CA 1
ATOM 749 C C . MET A 1 98 ? 14.068 5.510 -18.431 1.00 97.00 98 MET A C 1
ATOM 751 O O . MET A 1 98 ? 12.948 5.087 -18.708 1.00 97.00 98 MET A O 1
ATOM 755 N N . LYS A 1 99 ? 15.141 5.251 -19.190 1.00 95.94 99 LYS A N 1
ATOM 756 C CA . LYS A 1 99 ? 15.099 4.371 -20.368 1.00 95.94 99 LYS A CA 1
ATOM 757 C C . LYS A 1 99 ? 14.815 2.922 -19.986 1.00 95.94 99 LYS A C 1
ATOM 759 O O . LYS A 1 99 ? 13.986 2.295 -20.6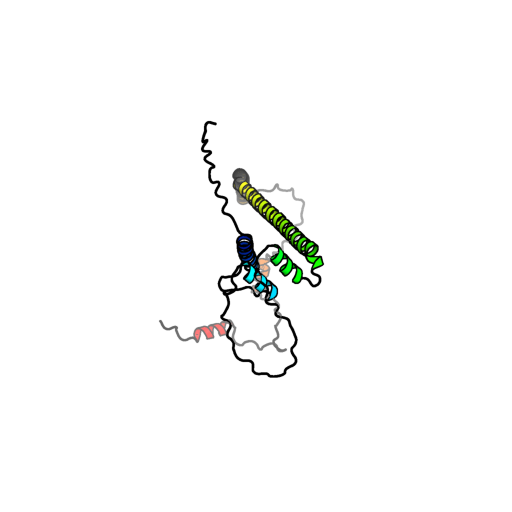33 1.00 95.94 99 LYS A O 1
ATOM 764 N N . LEU A 1 100 ? 15.459 2.413 -18.934 1.00 95.44 100 LEU A N 1
ATOM 765 C CA . LEU A 1 100 ? 15.213 1.055 -18.439 1.00 95.44 100 LEU A CA 1
ATOM 766 C C . LEU A 1 100 ? 13.778 0.894 -17.925 1.00 95.44 100 LEU A C 1
ATOM 768 O O . LEU A 1 100 ? 13.128 -0.098 -18.239 1.00 95.44 100 LEU A O 1
ATOM 772 N N . CYS A 1 101 ? 13.245 1.900 -17.225 1.00 96.62 101 CYS A N 1
ATOM 773 C CA . CYS A 1 101 ? 11.832 1.920 -16.853 1.00 96.62 101 CYS A CA 1
ATOM 774 C C . CYS A 1 101 ? 10.925 1.939 -18.095 1.00 96.62 101 CYS A C 1
ATOM 776 O O . CYS A 1 101 ? 9.985 1.162 -18.181 1.00 96.62 101 CYS A O 1
ATOM 778 N N . ALA A 1 102 ? 11.200 2.786 -19.093 1.00 97.31 102 ALA A N 1
ATOM 779 C CA . ALA A 1 102 ? 10.376 2.850 -20.302 1.00 97.31 102 ALA A CA 1
ATOM 780 C C . ALA A 1 102 ? 10.343 1.516 -21.069 1.00 97.31 102 ALA A C 1
ATOM 782 O O . ALA A 1 102 ? 9.268 1.101 -21.496 1.00 97.31 102 ALA A O 1
ATOM 783 N N . ALA A 1 103 ? 11.482 0.821 -21.156 1.00 96.44 103 ALA A N 1
ATOM 784 C CA . ALA A 1 103 ? 11.619 -0.496 -21.783 1.00 96.44 103 ALA A CA 1
ATOM 785 C C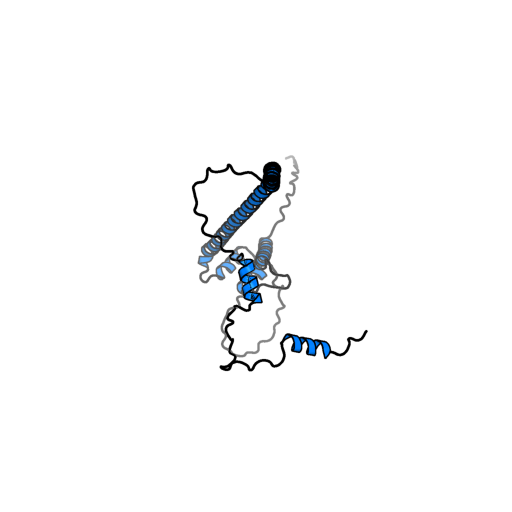 . ALA A 1 103 ? 10.823 -1.615 -21.081 1.00 96.44 103 ALA A C 1
ATOM 787 O O . ALA A 1 103 ? 10.630 -2.683 -21.656 1.00 96.44 103 ALA A O 1
ATOM 788 N N . HIS A 1 104 ? 10.341 -1.390 -19.853 1.00 96.06 104 HIS A N 1
ATOM 789 C CA . HIS A 1 104 ? 9.441 -2.324 -19.172 1.00 96.06 104 HIS A CA 1
ATOM 790 C C . HIS A 1 104 ? 8.031 -2.340 -19.785 1.00 96.06 104 HIS A C 1
ATOM 792 O O . HIS A 1 104 ? 7.290 -3.310 -19.622 1.00 96.06 104 HIS A O 1
ATOM 798 N N . LEU A 1 105 ? 7.633 -1.265 -20.471 1.00 96.50 105 LEU A N 1
ATOM 799 C CA . LEU A 1 105 ? 6.320 -1.168 -21.096 1.00 96.50 105 LEU A CA 1
ATOM 800 C C . LEU A 1 105 ? 6.346 -1.756 -22.512 1.00 96.50 105 LEU A C 1
ATOM 802 O O . LEU A 1 105 ? 7.326 -1.564 -23.227 1.00 96.50 105 LEU A O 1
ATOM 806 N N . PRO A 1 106 ? 5.240 -2.367 -22.984 1.00 96.69 106 PRO A N 1
ATOM 807 C CA . PRO A 1 106 ? 5.135 -2.811 -24.377 1.00 96.69 106 PRO A CA 1
ATOM 808 C C . PRO A 1 106 ? 5.343 -1.674 -25.389 1.00 96.69 106 PRO A C 1
ATOM 810 O O . PRO A 1 106 ? 5.862 -1.891 -26.480 1.00 96.69 106 PRO A O 1
ATOM 813 N N . THR A 1 107 ? 4.945 -0.457 -25.008 1.00 97.69 107 THR A N 1
ATOM 814 C CA . THR A 1 107 ? 5.110 0.766 -25.792 1.00 97.69 107 THR A CA 1
ATOM 815 C C . THR A 1 107 ? 5.887 1.786 -24.959 1.00 97.69 107 THR A C 1
ATOM 817 O O . THR A 1 107 ? 5.315 2.464 -24.105 1.00 97.69 107 THR A O 1
ATOM 820 N N . GLU A 1 108 ? 7.191 1.933 -25.211 1.00 97.50 108 GLU A N 1
ATOM 821 C CA . GLU A 1 108 ? 8.072 2.802 -24.407 1.00 97.50 108 GLU A CA 1
ATOM 822 C C . GLU A 1 108 ? 7.601 4.268 -24.348 1.00 97.50 108 GLU A C 1
ATOM 824 O O . GLU A 1 108 ? 7.760 4.944 -23.330 1.00 97.50 108 GLU A O 1
ATOM 829 N N . SER A 1 109 ? 6.978 4.774 -25.420 1.00 97.88 109 SER A N 1
ATOM 830 C CA . SER A 1 109 ? 6.472 6.153 -25.480 1.00 97.88 109 SER A CA 1
ATOM 831 C C . SER A 1 109 ? 5.336 6.442 -24.496 1.00 97.88 109 SER A C 1
ATOM 833 O O . SER A 1 109 ? 5.080 7.610 -24.201 1.00 97.88 109 SER A O 1
ATOM 835 N N . ASP A 1 110 ? 4.676 5.410 -23.966 1.00 97.88 110 ASP A N 1
ATOM 836 C CA . ASP A 1 110 ? 3.598 5.561 -22.986 1.00 97.88 110 ASP A CA 1
ATOM 837 C C . ASP A 1 110 ? 4.125 5.803 -21.564 1.00 97.88 110 ASP A C 1
ATOM 839 O O . ASP A 1 110 ? 3.359 6.215 -20.688 1.00 97.88 110 ASP A O 1
ATOM 843 N N . ALA A 1 111 ? 5.432 5.622 -21.329 1.00 98.19 111 ALA A N 1
ATOM 844 C CA . ALA A 1 111 ? 6.057 5.711 -20.009 1.00 98.19 111 ALA A CA 1
ATOM 845 C C . ALA A 1 111 ? 5.719 6.988 -19.218 1.00 98.19 111 ALA A C 1
ATOM 847 O O . ALA A 1 111 ? 5.354 6.860 -18.044 1.00 98.19 111 ALA A O 1
ATOM 848 N N . PRO A 1 112 ? 5.748 8.208 -19.799 1.00 98.31 112 PRO A N 1
ATOM 849 C CA . PRO A 1 112 ? 5.413 9.419 -19.050 1.00 98.31 112 PRO A CA 1
ATOM 850 C C . PRO A 1 112 ? 3.980 9.403 -18.505 1.00 98.31 112 PRO A C 1
ATOM 852 O O . PRO A 1 112 ? 3.753 9.749 -17.346 1.00 98.31 112 PRO A O 1
ATOM 855 N N . ASN A 1 113 ? 3.015 8.971 -19.323 1.00 98.38 113 ASN A N 1
ATOM 856 C CA . ASN A 1 113 ? 1.606 8.922 -18.936 1.00 98.38 113 ASN A CA 1
ATOM 857 C C . ASN A 1 113 ? 1.335 7.763 -17.973 1.00 98.38 113 ASN A C 1
ATOM 859 O O . ASN A 1 113 ? 0.633 7.944 -16.978 1.00 98.38 113 ASN A O 1
ATOM 863 N N . HIS A 1 114 ? 1.916 6.592 -18.246 1.00 98.56 114 HIS A N 1
ATOM 864 C CA . HIS A 1 114 ? 1.752 5.393 -17.432 1.00 98.56 114 HIS A CA 1
ATOM 865 C C . HIS A 1 114 ? 2.257 5.613 -16.003 1.00 98.56 114 HIS A C 1
ATOM 867 O O . HIS A 1 114 ? 1.481 5.505 -15.054 1.00 98.56 114 HIS A O 1
ATOM 873 N N . TYR A 1 115 ? 3.525 6.000 -15.829 1.00 98.62 115 TYR A N 1
ATOM 874 C CA . TYR A 1 115 ? 4.092 6.186 -14.492 1.00 98.62 115 TYR A CA 1
ATOM 875 C C . TYR A 1 115 ? 3.452 7.357 -13.739 1.00 98.62 115 TYR A C 1
ATOM 877 O O . TYR A 1 115 ? 3.265 7.279 -12.524 1.00 98.62 115 TYR A O 1
ATOM 885 N N . GLN A 1 116 ? 3.021 8.413 -14.443 1.00 98.69 116 GLN A N 1
ATOM 886 C CA . GLN A 1 116 ? 2.222 9.470 -13.821 1.00 98.69 116 GLN A CA 1
ATOM 887 C C . GLN A 1 116 ? 0.881 8.933 -13.297 1.00 98.69 116 GLN A C 1
ATOM 889 O O . GLN A 1 116 ? 0.477 9.295 -12.191 1.00 98.69 116 GLN A O 1
ATOM 894 N N . ALA A 1 117 ? 0.187 8.091 -14.067 1.00 98.69 117 ALA A N 1
ATOM 895 C CA . ALA A 1 117 ? -1.078 7.491 -13.652 1.00 98.69 117 ALA A CA 1
ATOM 896 C C . ALA A 1 117 ? -0.900 6.548 -12.451 1.00 98.69 117 ALA A C 1
ATOM 898 O O . ALA A 1 117 ? -1.674 6.647 -11.501 1.00 98.69 117 ALA A O 1
ATOM 899 N N . VAL A 1 118 ? 0.151 5.717 -12.446 1.00 98.56 118 VAL A N 1
ATOM 900 C CA . VAL A 1 118 ? 0.494 4.824 -11.323 1.00 98.56 118 VAL A CA 1
ATOM 901 C C . VAL A 1 118 ? 0.714 5.624 -10.036 1.00 98.56 118 VAL A C 1
ATOM 903 O O . VAL A 1 118 ? 0.065 5.357 -9.025 1.00 98.56 118 VAL A O 1
ATOM 906 N N . CYS A 1 119 ? 1.554 6.663 -10.072 1.00 98.62 119 CYS A N 1
ATOM 907 C CA . CYS A 1 119 ? 1.809 7.501 -8.897 1.00 98.62 119 CYS A CA 1
ATOM 908 C C . CYS A 1 119 ? 0.560 8.270 -8.436 1.00 98.62 119 CYS A C 1
ATOM 910 O O . CYS A 1 119 ? 0.348 8.438 -7.235 1.00 98.62 119 CYS A O 1
ATOM 912 N N . ARG A 1 120 ? -0.285 8.731 -9.370 1.00 98.56 120 ARG A N 1
ATOM 913 C CA . ARG A 1 120 ? -1.562 9.389 -9.041 1.00 98.56 120 ARG A CA 1
ATOM 914 C C . ARG A 1 120 ? -2.528 8.439 -8.338 1.00 98.56 120 ARG A C 1
ATOM 916 O O . ARG A 1 120 ? -3.126 8.846 -7.345 1.00 98.56 120 ARG A O 1
ATOM 923 N N . ALA A 1 121 ? -2.666 7.210 -8.833 1.00 98.56 121 ALA A N 1
ATOM 924 C CA . ALA A 1 121 ? -3.515 6.192 -8.221 1.00 98.56 121 ALA A CA 1
ATOM 925 C C . ALA A 1 121 ? -3.017 5.833 -6.813 1.00 98.56 121 ALA A C 1
ATOM 927 O O . ALA A 1 121 ? -3.777 5.949 -5.854 1.00 98.56 121 ALA A O 1
ATOM 928 N N . LEU A 1 122 ? -1.717 5.543 -6.667 1.00 98.38 122 LEU A N 1
ATOM 929 C CA . LEU A 1 122 ? -1.094 5.243 -5.374 1.00 98.38 122 LEU A CA 1
ATOM 930 C C . LEU A 1 122 ? -1.318 6.362 -4.345 1.00 98.38 122 LEU A C 1
ATOM 932 O O . LEU A 1 122 ? -1.660 6.100 -3.190 1.00 98.38 122 LEU A O 1
ATOM 936 N N . PHE A 1 123 ? -1.135 7.621 -4.755 1.00 98.50 123 PHE A N 1
ATOM 937 C CA . PHE A 1 123 ? -1.359 8.767 -3.876 1.00 98.50 123 PHE A CA 1
ATOM 938 C C . PHE A 1 123 ? -2.828 8.882 -3.455 1.00 98.50 123 PHE A C 1
ATOM 940 O O . PHE A 1 123 ? -3.100 9.087 -2.273 1.00 98.50 123 PHE A O 1
ATOM 947 N N . ALA A 1 124 ? -3.767 8.731 -4.395 1.00 98.50 124 ALA A N 1
ATOM 948 C CA . ALA A 1 124 ? -5.196 8.795 -4.103 1.00 98.50 124 ALA A CA 1
ATOM 949 C C . ALA A 1 124 ? -5.610 7.719 -3.084 1.00 98.50 124 ALA A C 1
ATOM 951 O O . ALA A 1 124 ? -6.172 8.057 -2.043 1.00 98.50 124 ALA A O 1
ATOM 952 N N . GLU A 1 125 ? -5.236 6.460 -3.319 1.00 98.00 125 GLU A N 1
ATOM 953 C CA . GLU A 1 125 ? -5.533 5.339 -2.416 1.00 98.00 125 GLU A CA 1
ATOM 954 C C . GLU A 1 125 ? -4.925 5.548 -1.020 1.00 98.00 125 GLU A C 1
ATOM 956 O O . GLU A 1 125 ? -5.588 5.369 0.007 1.00 98.00 125 GLU A O 1
ATOM 961 N N . THR A 1 126 ? -3.672 6.011 -0.960 1.00 98.31 126 THR A N 1
ATOM 962 C CA . THR A 1 126 ? -2.988 6.278 0.314 1.00 98.31 126 THR A CA 1
ATOM 963 C C . THR A 1 126 ? -3.653 7.420 1.084 1.00 98.31 126 THR A C 1
ATOM 965 O O . THR A 1 126 ? -3.784 7.352 2.309 1.00 98.31 126 THR A O 1
ATOM 968 N N . MET A 1 127 ? -4.100 8.475 0.397 1.00 98.06 127 MET A N 1
ATOM 969 C CA . MET A 1 127 ? -4.802 9.599 1.026 1.00 98.06 127 MET A CA 1
ATOM 970 C C . MET A 1 127 ? -6.193 9.217 1.529 1.00 98.06 127 MET A C 1
ATOM 972 O O . MET A 1 127 ? -6.606 9.686 2.597 1.00 98.06 127 MET A O 1
ATOM 976 N N . GLU A 1 128 ? -6.902 8.342 0.819 1.00 97.62 128 GLU A N 1
ATOM 977 C CA . GLU A 1 128 ? -8.171 7.787 1.289 1.00 97.62 128 GLU A CA 1
ATOM 978 C C . GLU A 1 128 ? -7.976 6.980 2.578 1.00 97.62 128 GLU A C 1
ATOM 980 O O . GLU A 1 128 ? -8.649 7.250 3.582 1.00 97.62 128 GLU A O 1
ATOM 985 N N . LEU A 1 129 ? -6.993 6.072 2.601 1.00 97.81 129 LEU A N 1
ATOM 986 C CA . LEU A 1 129 ? -6.652 5.299 3.796 1.00 97.81 129 LEU A CA 1
ATOM 987 C C . LEU A 1 129 ? -6.210 6.204 4.954 1.00 97.81 129 LEU A C 1
ATOM 989 O O . LEU A 1 129 ? -6.675 6.041 6.083 1.00 97.81 129 LEU A O 1
ATOM 993 N N . HIS A 1 130 ? -5.353 7.193 4.691 1.00 98.00 130 HIS A N 1
ATOM 994 C CA . HIS A 1 130 ? -4.906 8.155 5.699 1.00 98.00 130 HIS A CA 1
ATOM 995 C C . HIS A 1 130 ? -6.082 8.926 6.314 1.00 98.00 130 HIS A C 1
ATOM 997 O O . HIS A 1 130 ? -6.183 9.065 7.538 1.00 98.00 130 HIS A O 1
ATOM 1003 N N . THR A 1 131 ? -7.008 9.390 5.473 1.00 97.56 131 THR A N 1
ATOM 1004 C CA . THR A 1 131 ? -8.221 10.087 5.913 1.00 97.56 131 THR A CA 1
ATOM 1005 C C . THR A 1 131 ? -9.084 9.175 6.780 1.00 97.56 131 THR A C 1
ATOM 1007 O O . THR A 1 131 ? -9.572 9.591 7.835 1.00 97.56 131 THR A O 1
ATOM 1010 N N . PHE A 1 132 ? -9.253 7.918 6.372 1.00 97.69 132 PHE A N 1
ATOM 1011 C CA . PHE A 1 132 ? -10.004 6.924 7.128 1.00 97.69 132 PHE A CA 1
ATOM 1012 C C . PHE A 1 132 ? -9.372 6.634 8.498 1.00 97.69 132 PHE A C 1
ATOM 1014 O O . PHE A 1 132 ? -10.058 6.714 9.520 1.00 97.69 132 PHE A O 1
ATOM 1021 N N . LEU A 1 133 ? -8.059 6.393 8.554 1.00 98.06 133 LEU A N 1
ATOM 1022 C CA . LEU A 1 133 ? -7.334 6.165 9.808 1.00 98.06 133 LEU A CA 1
ATOM 1023 C C . LEU A 1 133 ? -7.387 7.382 10.738 1.00 98.06 133 LEU A C 1
ATOM 1025 O O . LEU A 1 133 ? -7.561 7.228 11.948 1.00 98.06 133 LEU A O 1
ATOM 1029 N N . THR A 1 134 ? -7.311 8.593 10.186 1.00 97.75 134 THR A N 1
ATOM 1030 C CA . THR A 1 134 ? -7.449 9.835 10.958 1.00 97.75 134 THR A CA 1
ATOM 1031 C C . THR A 1 134 ? -8.841 9.948 11.578 1.00 97.75 134 THR A C 1
ATOM 1033 O O . THR A 1 134 ? -8.970 10.263 12.765 1.00 97.75 134 THR A O 1
ATOM 1036 N N . LYS A 1 135 ? -9.894 9.604 10.823 1.00 97.25 135 LYS A N 1
ATOM 1037 C CA . LYS A 1 135 ? -11.266 9.549 11.347 1.00 97.25 135 LYS A CA 1
ATOM 1038 C C . LYS A 1 135 ? -11.397 8.517 12.466 1.00 97.25 135 LYS A C 1
ATOM 1040 O O . LYS A 1 135 ? -11.914 8.868 13.525 1.00 97.25 135 LYS A O 1
ATOM 1045 N N . ILE A 1 136 ? -10.871 7.301 12.292 1.00 97.00 136 ILE A N 1
ATOM 1046 C CA . ILE A 1 136 ? -10.875 6.264 13.340 1.00 97.00 136 ILE A CA 1
ATOM 1047 C C . ILE A 1 136 ? -10.166 6.752 14.603 1.00 97.00 136 ILE A C 1
ATOM 1049 O O . ILE A 1 136 ? -10.709 6.618 15.701 1.00 97.00 136 ILE A O 1
ATOM 1053 N N . LYS A 1 137 ? -8.971 7.335 14.460 1.00 96.38 137 LYS A N 1
ATOM 1054 C CA . LYS A 1 137 ? -8.203 7.865 15.590 1.00 96.38 137 LYS A CA 1
ATOM 1055 C C . LYS A 1 137 ? -9.011 8.916 16.350 1.00 96.38 137 LYS A C 1
ATOM 1057 O O . LYS A 1 137 ? -9.166 8.798 17.563 1.00 96.38 137 LYS A O 1
ATOM 1062 N N . SER A 1 138 ? -9.593 9.880 15.635 1.00 95.69 138 SER A N 1
ATOM 1063 C CA . SER A 1 138 ? -10.400 10.946 16.243 1.00 95.69 138 SER A CA 1
ATOM 1064 C C . SER A 1 138 ? -11.664 10.414 16.933 1.00 95.69 138 SER A C 1
ATOM 1066 O O . SER A 1 138 ? -11.972 10.815 18.054 1.00 95.69 138 SER A O 1
ATOM 1068 N N . ALA A 1 139 ? -12.363 9.451 16.322 1.00 95.94 139 ALA A N 1
ATOM 1069 C CA . ALA A 1 139 ? -13.527 8.804 16.918 1.00 95.94 139 ALA A CA 1
ATOM 1070 C C . ALA A 1 139 ? -13.153 8.054 18.204 1.00 95.94 139 ALA A C 1
ATOM 1072 O O . ALA A 1 139 ? -13.832 8.195 19.220 1.00 95.94 139 ALA A O 1
ATOM 1073 N N . LYS A 1 140 ? -12.037 7.314 18.193 1.00 94.69 140 LYS A N 1
ATOM 1074 C CA . LYS A 1 140 ? -11.525 6.601 19.371 1.00 94.69 140 LYS A CA 1
ATOM 1075 C C . LYS A 1 140 ? -11.158 7.562 20.505 1.00 94.69 140 LYS A C 1
ATOM 1077 O O . LYS A 1 140 ? -11.480 7.290 21.659 1.00 94.69 140 LYS A O 1
ATOM 1082 N N . GLU A 1 141 ? -10.519 8.686 20.190 1.00 94.94 141 GLU A N 1
ATOM 1083 C CA . GLU A 1 141 ? -10.188 9.727 21.172 1.00 94.94 141 GLU A CA 1
ATOM 1084 C C . GLU A 1 141 ? -11.444 10.385 21.760 1.00 94.94 141 GLU A C 1
ATOM 1086 O O . GLU A 1 141 ? -11.519 10.589 22.970 1.00 94.94 141 GLU A O 1
ATOM 1091 N N . ASN A 1 142 ? -12.457 10.662 20.936 1.00 93.50 142 ASN A N 1
ATOM 1092 C CA . ASN A 1 142 ? -13.728 11.219 21.402 1.00 93.50 142 ASN A CA 1
ATOM 1093 C C . ASN A 1 142 ? -14.488 10.248 22.315 1.00 93.50 142 ASN A C 1
ATOM 1095 O O . ASN A 1 142 ? -14.977 10.662 23.362 1.00 93.50 142 ASN A O 1
ATOM 1099 N N . LEU A 1 143 ? -14.531 8.956 21.973 1.00 93.44 143 LEU A N 1
ATOM 1100 C CA . LEU A 1 143 ? -15.127 7.928 22.834 1.00 93.44 143 LEU A CA 1
ATOM 1101 C C . LEU A 1 143 ? -14.422 7.846 24.189 1.00 93.44 143 LEU A C 1
ATOM 1103 O O . LEU A 1 143 ? -15.082 7.739 25.220 1.00 93.44 143 LEU A O 1
ATOM 1107 N N . LYS A 1 144 ? -13.089 7.950 24.202 1.00 91.94 144 LYS A N 1
ATOM 1108 C CA . LYS A 1 144 ? -12.318 7.962 25.446 1.00 91.94 144 LYS A CA 1
ATOM 1109 C C . LYS A 1 144 ? -12.682 9.161 26.330 1.00 91.94 144 LYS A C 1
ATOM 1111 O O . LYS A 1 144 ? -12.891 8.980 27.522 1.00 91.94 144 LYS A O 1
ATOM 1116 N N . LYS A 1 145 ? -12.825 10.357 25.746 1.00 90.50 145 LYS A N 1
ATOM 1117 C CA . LYS A 1 145 ? -13.243 11.567 26.478 1.00 90.50 145 LYS A CA 1
ATOM 1118 C C . LYS A 1 145 ? -14.641 11.431 27.081 1.00 90.50 145 LYS A C 1
ATOM 1120 O O . LYS A 1 145 ? -14.846 11.854 28.211 1.00 90.50 145 LYS A O 1
ATOM 1125 N N . ILE A 1 146 ? -15.584 10.830 26.349 1.00 86.44 146 ILE A N 1
ATOM 1126 C CA . ILE A 1 146 ? -16.940 10.574 26.862 1.00 86.44 146 ILE A CA 1
ATOM 1127 C C . ILE A 1 146 ? -16.874 9.624 28.062 1.00 86.44 146 ILE A C 1
ATOM 1129 O O . ILE A 1 146 ? -17.405 9.948 29.117 1.00 86.44 146 ILE A O 1
ATOM 1133 N N . GLN A 1 147 ? -16.141 8.513 27.944 1.00 83.69 147 GLN A N 1
ATOM 1134 C CA . GLN A 1 147 ? -15.967 7.559 29.046 1.00 83.69 147 GLN A CA 1
ATOM 1135 C C . GLN A 1 147 ? -15.258 8.163 30.268 1.00 83.69 147 GLN A C 1
ATOM 1137 O O . GLN A 1 147 ? -15.533 7.772 31.399 1.00 83.69 147 GLN A O 1
ATOM 1142 N N . GLU A 1 148 ? -14.309 9.078 30.062 1.00 82.38 148 GLU A N 1
ATOM 1143 C CA . GLU A 1 148 ? -13.631 9.791 31.149 1.00 82.38 148 GLU A CA 1
ATOM 1144 C C . GLU A 1 148 ? -14.578 10.795 31.832 1.00 82.38 148 GLU A C 1
ATOM 1146 O O . GLU A 1 148 ? -14.591 10.870 33.059 1.00 82.38 148 GLU A O 1
ATOM 1151 N N . MET A 1 149 ? -15.426 11.495 31.069 1.00 73.31 149 MET A N 1
ATOM 1152 C CA . MET A 1 149 ? -16.421 12.428 31.608 1.00 73.31 149 MET A CA 1
ATOM 1153 C C . MET A 1 149 ? -17.528 11.711 32.395 1.00 73.31 149 MET A C 1
ATOM 1155 O O . MET A 1 149 ? -17.866 12.147 33.492 1.00 73.31 149 MET A O 1
ATOM 1159 N N . GLU A 1 150 ? -18.016 10.570 31.900 1.00 66.62 150 GLU A N 1
ATOM 1160 C CA . GLU A 1 150 ? -18.981 9.709 32.608 1.00 66.62 150 GLU A CA 1
ATOM 1161 C C . GLU A 1 150 ? -18.422 9.148 33.925 1.00 66.62 150 GLU A C 1
ATOM 1163 O O . GLU A 1 150 ? -19.167 8.952 34.878 1.00 66.62 150 GLU A O 1
ATOM 1168 N N . LYS A 1 151 ? -17.107 8.911 34.013 1.00 64.62 151 LYS A N 1
ATOM 1169 C CA . LYS A 1 151 ? -16.452 8.476 35.260 1.00 64.62 151 LYS A CA 1
ATOM 1170 C C . LYS A 1 151 ? -16.208 9.610 36.251 1.00 64.62 151 LYS A C 1
ATOM 1172 O O . LYS A 1 151 ? -16.076 9.340 37.438 1.00 64.62 151 LYS A O 1
ATOM 1177 N N . SER A 1 152 ? -16.089 10.846 35.770 1.00 58.94 152 SER A N 1
ATOM 1178 C CA . SER A 1 152 ? -15.884 12.027 36.617 1.00 58.94 152 SER A CA 1
ATOM 1179 C C . SER A 1 152 ? -17.177 12.592 37.204 1.00 58.94 152 SER A C 1
ATOM 1181 O O . SER A 1 152 ? -17.118 13.456 38.075 1.00 58.94 152 SER A O 1
ATOM 1183 N N . ASP A 1 153 ? -18.336 12.117 36.743 1.00 57.78 153 ASP A N 1
ATOM 1184 C CA . ASP A 1 153 ? -19.634 12.543 37.254 1.00 57.78 153 ASP A CA 1
ATOM 1185 C C . ASP A 1 153 ? -20.000 11.791 38.550 1.00 57.78 153 ASP A C 1
ATOM 1187 O O . ASP A 1 153 ? -20.986 11.057 38.614 1.00 57.78 153 ASP A O 1
ATOM 1191 N N . GLU A 1 154 ? -19.199 11.987 39.610 1.00 55.12 154 GLU A N 1
ATOM 1192 C CA . GLU A 1 154 ? -19.528 11.551 40.984 1.00 55.12 154 GLU A CA 1
ATOM 1193 C C . GLU A 1 154 ? -20.894 12.107 41.445 1.00 55.12 154 GLU A C 1
ATOM 1195 O O . GLU A 1 154 ? -21.576 11.512 42.280 1.00 55.12 154 GLU A O 1
ATOM 1200 N N . SER A 1 155 ? -21.349 13.219 40.851 1.00 56.09 155 SER A N 1
ATOM 1201 C CA . SER A 1 155 ? -22.638 13.837 41.169 1.00 56.09 155 SER A CA 1
ATOM 1202 C C . SER A 1 155 ? -23.840 13.026 40.668 1.00 56.09 155 SER A C 1
ATOM 1204 O O . SER A 1 155 ? -24.896 13.022 41.309 1.00 56.09 155 SER A O 1
ATOM 1206 N N . SER A 1 156 ? -23.682 12.275 39.569 1.00 57.78 156 SER A N 1
ATOM 1207 C CA . SER A 1 156 ? -24.711 11.347 39.089 1.00 57.78 156 SER A CA 1
ATOM 1208 C C . SER A 1 156 ? -24.806 10.103 39.973 1.00 57.78 156 SER A C 1
ATOM 1210 O O . SER A 1 156 ? -25.908 9.589 40.170 1.00 57.78 156 SER A O 1
ATOM 1212 N N . THR A 1 157 ? -23.686 9.613 40.513 1.00 59.56 157 THR A N 1
ATOM 1213 C CA . THR A 1 157 ? -23.696 8.492 41.464 1.00 59.56 157 THR A CA 1
ATOM 1214 C C . THR A 1 157 ? -24.308 8.897 42.801 1.00 59.56 157 THR A C 1
ATOM 1216 O O . THR A 1 157 ? -25.171 8.173 43.290 1.00 59.56 157 THR A O 1
ATOM 1219 N N . ASP A 1 158 ? -23.994 10.087 43.323 1.00 61.38 158 ASP A N 1
ATOM 1220 C CA . ASP A 1 158 ? -24.595 10.613 44.558 1.00 61.38 158 ASP A CA 1
ATOM 1221 C C . ASP A 1 158 ? -26.119 10.781 44.440 1.00 61.38 158 ASP A C 1
ATOM 1223 O O . ASP A 1 158 ? -26.868 10.472 45.371 1.00 61.38 158 ASP A O 1
ATOM 1227 N N . LEU A 1 159 ? -26.611 11.242 43.283 1.00 62.09 159 LEU A N 1
ATOM 1228 C CA . LEU A 1 159 ? -28.047 11.421 43.058 1.00 62.09 159 LEU A CA 1
ATOM 1229 C C . LEU A 1 159 ? -28.796 10.081 42.955 1.00 62.09 159 LEU A C 1
ATOM 1231 O O . LEU A 1 159 ? -29.926 9.964 43.438 1.00 62.09 159 LEU A O 1
ATOM 1235 N N . GLU A 1 160 ? -28.186 9.065 42.343 1.00 68.12 160 GLU A N 1
ATOM 1236 C CA . GLU A 1 160 ? -28.751 7.713 42.274 1.00 68.12 160 GLU A CA 1
ATOM 1237 C C . GLU A 1 160 ? -28.660 6.976 43.622 1.00 68.12 160 GLU A C 1
ATOM 1239 O O . GLU A 1 160 ? -29.611 6.300 44.025 1.00 68.12 160 GLU A O 1
ATOM 1244 N N . GLU A 1 161 ? -27.584 7.166 44.387 1.00 68.69 161 GLU A N 1
ATOM 1245 C CA . GLU A 1 161 ? -27.471 6.664 45.761 1.00 68.69 161 GLU A CA 1
ATOM 1246 C C . GLU A 1 161 ? -28.506 7.302 46.695 1.00 68.69 161 GLU A C 1
ATOM 1248 O O . GLU A 1 161 ? -29.142 6.593 47.484 1.00 68.69 161 GLU A O 1
ATOM 1253 N N . LEU A 1 162 ? -28.762 8.608 46.556 1.00 67.94 162 LEU A N 1
ATOM 1254 C CA . LEU A 1 162 ? -29.799 9.312 47.312 1.00 67.94 162 LEU A CA 1
ATOM 1255 C C . LEU A 1 162 ? -31.196 8.733 47.032 1.00 67.94 162 LEU A C 1
ATOM 1257 O O . LEU A 1 162 ? -31.948 8.445 47.967 1.00 67.94 162 LEU A O 1
ATOM 1261 N N . LYS A 1 163 ? -31.527 8.474 45.758 1.00 74.31 163 LYS A N 1
ATOM 1262 C CA . LYS A 1 163 ? -32.791 7.817 45.377 1.00 74.31 163 LYS A CA 1
ATOM 1263 C C . LYS A 1 163 ? -32.900 6.407 45.952 1.00 74.31 163 LYS A C 1
ATOM 1265 O O . LYS A 1 163 ? -33.961 6.037 46.457 1.00 74.31 163 LYS A O 1
ATOM 1270 N N . ASN A 1 164 ? -31.824 5.624 45.900 1.00 78.12 164 ASN A N 1
ATOM 1271 C CA . ASN A 1 164 ? -31.807 4.259 46.426 1.00 78.12 164 ASN A CA 1
ATOM 1272 C C . ASN A 1 164 ? -31.996 4.226 47.947 1.00 78.12 164 ASN A C 1
ATOM 1274 O O . ASN A 1 164 ? -32.733 3.379 48.458 1.00 78.12 164 ASN A O 1
ATOM 1278 N N . ALA A 1 165 ? -31.391 5.168 48.674 1.00 80.06 165 ALA A N 1
ATOM 1279 C CA . ALA A 1 165 ? -31.562 5.295 50.117 1.00 80.06 165 ALA A CA 1
ATOM 1280 C C . ALA A 1 165 ? -33.019 5.605 50.498 1.00 80.06 165 ALA A C 1
ATOM 1282 O O . ALA A 1 165 ? -33.565 4.993 51.422 1.00 80.06 165 ALA A O 1
ATOM 1283 N N . ASP A 1 166 ? -33.676 6.505 49.768 1.00 83.50 166 ASP A N 1
ATOM 1284 C CA . ASP A 1 166 ? -35.080 6.834 50.008 1.00 83.50 166 ASP A CA 1
ATOM 1285 C C . ASP A 1 166 ? -36.012 5.671 49.645 1.00 83.50 166 ASP A C 1
ATOM 1287 O O . ASP A 1 166 ? -36.900 5.327 50.429 1.00 83.50 166 ASP A O 1
ATOM 1291 N N . TRP A 1 167 ? -35.760 4.976 48.531 1.00 87.00 167 TRP A N 1
ATOM 1292 C CA . TRP A 1 167 ? -36.482 3.750 48.172 1.00 87.00 167 TRP A CA 1
ATOM 1293 C C . TRP A 1 167 ? -36.337 2.651 49.226 1.00 87.00 167 TRP A C 1
ATOM 1295 O O . TRP A 1 167 ? -37.330 2.027 49.607 1.00 87.00 167 TRP A O 1
ATOM 1305 N N . ALA A 1 168 ? -35.130 2.438 49.752 1.00 86.00 168 ALA A N 1
ATOM 1306 C CA . ALA A 1 168 ? -34.889 1.471 50.818 1.00 86.00 168 ALA A CA 1
ATOM 1307 C C . ALA A 1 168 ? -35.655 1.839 52.099 1.00 86.00 168 ALA A C 1
ATOM 1309 O O . ALA A 1 168 ? -36.257 0.966 52.730 1.00 86.00 168 ALA A O 1
ATOM 1310 N N . ARG A 1 169 ? -35.708 3.129 52.463 1.00 87.06 169 ARG A N 1
ATOM 1311 C CA . ARG A 1 169 ? -36.507 3.609 53.605 1.00 87.06 169 ARG A CA 1
ATOM 1312 C C . ARG A 1 169 ? -38.000 3.363 53.400 1.00 87.06 169 ARG A C 1
ATOM 1314 O O . ARG A 1 169 ? -38.646 2.825 54.302 1.00 87.06 169 ARG A O 1
ATOM 1321 N N . PHE A 1 170 ? -38.541 3.705 52.231 1.00 85.62 170 PHE A N 1
ATOM 1322 C CA . PHE A 1 170 ? -39.947 3.447 51.909 1.00 85.62 170 PHE A CA 1
ATOM 1323 C C . PHE A 1 170 ? -40.263 1.952 51.909 1.00 85.62 170 PHE A C 1
ATOM 1325 O O . PHE A 1 170 ? -41.285 1.544 52.456 1.00 85.62 170 PHE A O 1
ATOM 1332 N N . TRP A 1 171 ? -39.373 1.115 51.378 1.00 88.31 171 TRP A N 1
ATOM 1333 C CA . TRP A 1 171 ? -39.557 -0.333 51.373 1.00 88.31 171 TRP A CA 1
ATOM 1334 C C . TRP A 1 171 ? -39.565 -0.926 52.784 1.00 88.31 171 TRP A C 1
ATOM 1336 O O . TRP A 1 171 ? -40.443 -1.720 53.118 1.00 88.31 171 TRP A O 1
ATOM 1346 N N . VAL A 1 172 ? -38.648 -0.496 53.655 1.00 91.06 172 VAL A N 1
ATOM 1347 C CA . VAL A 1 172 ? -38.650 -0.892 55.073 1.00 91.06 172 VAL A CA 1
ATOM 1348 C C . VAL A 1 172 ? -39.948 -0.464 55.760 1.00 91.06 172 VAL A C 1
ATOM 1350 O O . VAL A 1 172 ? -40.480 -1.221 56.574 1.00 91.06 172 VAL A O 1
ATOM 1353 N N . GLN A 1 173 ? -40.483 0.713 55.423 1.00 84.62 173 GLN A N 1
ATOM 1354 C CA . GLN A 1 173 ? -41.762 1.191 55.945 1.00 84.62 173 GLN A CA 1
ATOM 1355 C C . GLN A 1 173 ? -42.936 0.325 55.459 1.00 84.62 173 GLN A C 1
ATOM 1357 O O . GLN A 1 173 ? -43.702 -0.166 56.283 1.00 84.62 173 GLN A O 1
ATOM 1362 N N . VAL A 1 174 ? -43.018 0.032 54.157 1.00 87.69 174 VAL A N 1
ATOM 1363 C CA . VAL A 1 174 ? -44.040 -0.859 53.576 1.00 87.69 174 VAL A CA 1
ATOM 1364 C C . VAL A 1 174 ? -43.985 -2.250 54.206 1.00 87.69 174 VAL A C 1
ATOM 1366 O O . VAL A 1 174 ? -45.007 -2.792 54.623 1.00 87.69 174 VAL A O 1
ATOM 1369 N N . MET A 1 175 ? -42.790 -2.826 54.336 1.00 90.62 175 MET A N 1
ATOM 1370 C CA . MET A 1 175 ? -42.605 -4.147 54.941 1.00 90.62 175 MET A CA 1
ATOM 1371 C C . MET A 1 175 ? -42.976 -4.163 56.428 1.00 90.62 175 MET A C 1
ATOM 1373 O O . MET A 1 175 ? -43.513 -5.160 56.918 1.00 90.62 175 MET A O 1
ATOM 1377 N N . ARG A 1 176 ? -42.720 -3.066 57.153 1.00 88.31 176 ARG A N 1
ATOM 1378 C CA . ARG A 1 176 ? -43.150 -2.897 58.546 1.00 88.31 176 ARG A CA 1
ATOM 1379 C C . ARG A 1 176 ? -44.673 -2.838 58.644 1.00 88.31 176 ARG A C 1
ATOM 1381 O O . ARG A 1 176 ? -45.242 -3.543 59.473 1.00 88.31 176 ARG A O 1
ATOM 1388 N N . ASP A 1 177 ? -45.324 -2.063 57.784 1.00 84.88 177 ASP A N 1
ATOM 1389 C CA . ASP A 1 177 ? -46.781 -1.903 57.783 1.00 84.88 177 ASP A CA 1
ATOM 1390 C C . ASP A 1 177 ? -47.494 -3.207 57.393 1.00 84.88 177 ASP A C 1
ATOM 1392 O O . ASP A 1 177 ? -48.487 -3.585 58.016 1.00 84.88 177 ASP A O 1
ATOM 1396 N N . LEU A 1 178 ? -46.934 -3.967 56.447 1.00 82.56 178 LEU A N 1
ATOM 1397 C CA . LEU A 1 178 ? -47.411 -5.309 56.101 1.00 82.56 178 LEU A CA 1
ATOM 1398 C C . LEU A 1 178 ? -47.272 -6.297 57.266 1.00 82.56 178 LEU A C 1
ATOM 1400 O O . LEU A 1 178 ? -48.198 -7.062 57.529 1.00 82.56 178 LEU A O 1
ATOM 1404 N N . ARG A 1 179 ? -46.141 -6.275 57.985 1.00 82.56 179 ARG A N 1
ATOM 1405 C CA . ARG A 1 179 ? -45.895 -7.166 59.133 1.00 82.56 179 ARG A CA 1
ATOM 1406 C C . ARG A 1 179 ? -46.776 -6.828 60.335 1.00 82.56 179 ARG A C 1
ATOM 1408 O O . ARG A 1 179 ? -47.210 -7.734 61.040 1.00 82.56 179 ARG A O 1
ATOM 1415 N N . ASN A 1 180 ? -47.045 -5.544 60.554 1.00 84.19 180 ASN A N 1
ATOM 1416 C CA . ASN A 1 180 ? -47.953 -5.073 61.600 1.00 84.19 180 ASN A CA 1
ATOM 1417 C C . ASN A 1 180 ? -49.429 -5.322 61.244 1.00 84.19 180 ASN A C 1
ATOM 1419 O O . ASN A 1 180 ? -50.280 -5.351 62.133 1.00 84.19 180 ASN A O 1
ATOM 1423 N N . GLY A 1 181 ? -49.716 -5.542 59.957 1.00 73.06 181 GLY A N 1
ATOM 1424 C CA . GLY A 1 181 ? -51.048 -5.774 59.424 1.00 73.06 181 GLY A CA 1
ATOM 1425 C C . GLY A 1 181 ? -51.845 -4.477 59.281 1.00 73.06 181 GLY A C 1
ATOM 1426 O O . GLY A 1 181 ? -51.851 -3.614 60.156 1.00 73.06 181 GLY A O 1
ATOM 1427 N N . VAL A 1 182 ? -52.582 -4.354 58.177 1.00 68.44 182 VAL A N 1
ATOM 1428 C CA . VAL A 1 182 ? -53.491 -3.227 57.930 1.00 68.44 182 VAL A CA 1
ATOM 1429 C C . VAL A 1 182 ? -54.934 -3.713 57.911 1.00 68.44 182 VAL A C 1
ATOM 1431 O O . VAL A 1 182 ? -55.282 -4.682 57.236 1.00 68.44 182 VAL A O 1
ATOM 1434 N N . LYS A 1 183 ? -55.804 -3.041 58.668 1.00 67.00 183 LYS A N 1
ATOM 1435 C CA . LYS A 1 183 ? -57.240 -3.333 58.661 1.00 67.00 183 LYS A CA 1
ATOM 1436 C C . LYS A 1 183 ? -57.888 -2.562 57.517 1.00 67.00 183 LYS A C 1
ATOM 1438 O O . LYS A 1 183 ? -58.085 -1.354 57.613 1.00 67.00 183 LYS A O 1
ATOM 1443 N N . LEU A 1 184 ? -58.212 -3.263 56.434 1.00 63.78 184 LEU A N 1
ATOM 1444 C CA . LEU A 1 184 ? -58.999 -2.698 55.340 1.00 63.78 184 LEU A CA 1
ATOM 1445 C C . LEU A 1 184 ? -60.376 -2.268 55.868 1.00 63.78 184 LEU A C 1
ATOM 1447 O O . LEU A 1 184 ? -60.971 -2.944 56.712 1.00 63.78 184 LEU A O 1
ATOM 1451 N N . LYS A 1 185 ? -60.876 -1.123 55.387 1.00 66.06 185 LYS A N 1
ATOM 1452 C CA . LYS A 1 185 ? -62.187 -0.582 55.768 1.00 66.06 185 LYS A CA 1
ATOM 1453 C C . LYS A 1 185 ? -63.245 -1.664 55.547 1.00 66.06 185 LYS A C 1
ATOM 1455 O O . LYS A 1 185 ? -63.384 -2.160 54.432 1.00 66.06 185 LYS A O 1
ATOM 1460 N N . LYS A 1 186 ? -63.976 -2.028 56.606 1.00 61.81 186 LYS A N 1
ATOM 1461 C CA . LYS A 1 186 ? -65.046 -3.028 56.528 1.00 61.81 186 LYS A CA 1
ATOM 1462 C C . LYS A 1 186 ? -66.102 -2.505 55.555 1.00 61.81 186 LYS A C 1
ATOM 1464 O O . LYS A 1 186 ? -66.831 -1.564 55.867 1.00 61.81 186 LYS A O 1
ATOM 1469 N N . VAL A 1 187 ? -66.118 -3.061 54.348 1.00 54.78 187 VAL A N 1
ATOM 1470 C CA . VAL A 1 187 ? -67.172 -2.809 53.369 1.00 54.78 187 VAL A CA 1
ATOM 1471 C C . VAL A 1 187 ? -68.449 -3.360 53.999 1.00 54.78 187 VAL A C 1
ATOM 1473 O O . VAL A 1 187 ? -68.466 -4.517 54.416 1.00 54.78 187 VAL A O 1
ATOM 1476 N N . GLN A 1 188 ? -69.477 -2.518 54.157 1.00 52.69 188 GLN A N 1
ATOM 1477 C CA . GLN A 1 188 ? -70.810 -2.986 54.541 1.00 52.69 188 GLN A CA 1
ATOM 1478 C C . GLN A 1 188 ? -71.172 -4.127 53.596 1.00 52.69 188 GLN A C 1
ATOM 1480 O O . GLN A 1 188 ? -71.043 -3.961 52.384 1.00 52.69 188 GLN A O 1
ATOM 1485 N N . GLU A 1 189 ? -71.519 -5.278 54.166 1.00 54.06 189 GLU A N 1
ATOM 1486 C CA . GLU A 1 189 ? -71.760 -6.538 53.470 1.00 54.06 189 GLU A CA 1
ATOM 1487 C C . GLU A 1 189 ? -72.688 -6.325 52.265 1.00 54.06 189 GLU A C 1
ATOM 1489 O O . GLU A 1 189 ? -73.908 -6.414 52.362 1.00 54.06 189 GLU A O 1
ATOM 1494 N N . ARG A 1 190 ? -72.113 -6.096 51.077 1.00 46.94 190 ARG A N 1
ATOM 1495 C CA . ARG A 1 190 ? -72.724 -6.647 49.874 1.00 46.94 190 ARG A CA 1
ATOM 1496 C C . ARG A 1 190 ? -72.731 -8.141 50.138 1.00 46.94 190 ARG A C 1
ATOM 1498 O O . ARG A 1 190 ? -71.655 -8.719 50.290 1.00 46.94 190 ARG A O 1
ATOM 1505 N N . GLN A 1 191 ? -73.923 -8.719 50.265 1.00 49.66 191 GLN A N 1
ATOM 1506 C CA . GLN A 1 191 ? -74.126 -10.161 50.306 1.00 49.66 191 GLN A CA 1
ATOM 1507 C C . GLN A 1 191 ? -73.521 -10.761 49.034 1.00 49.66 191 GLN A C 1
ATOM 1509 O O . GLN A 1 191 ? -74.180 -10.920 48.012 1.00 49.66 191 GLN A O 1
ATOM 1514 N N . TYR A 1 192 ? -72.233 -11.065 49.085 1.00 46.56 192 TYR A N 1
ATOM 1515 C CA . TYR A 1 192 ? -71.675 -12.119 48.275 1.00 46.56 192 TYR A CA 1
ATOM 1516 C C . TYR A 1 192 ? -72.169 -13.393 48.935 1.00 46.56 192 TYR A C 1
ATOM 1518 O O . TYR A 1 192 ? -71.804 -13.655 50.078 1.00 46.56 192 TYR A O 1
ATOM 1526 N N . ASN A 1 193 ? -73.030 -14.149 48.249 1.00 48.84 193 ASN A N 1
ATOM 1527 C CA . ASN A 1 193 ? -73.259 -15.543 48.608 1.00 48.84 193 ASN A CA 1
ATOM 1528 C C . ASN A 1 193 ? -71.873 -16.194 48.685 1.00 48.84 193 ASN A C 1
ATOM 1530 O O . ASN A 1 193 ? -71.216 -16.284 47.641 1.00 48.84 193 ASN A O 1
ATOM 1534 N N . PRO A 1 194 ? -71.388 -16.599 49.872 1.00 52.69 194 PRO A N 1
ATOM 1535 C CA . PRO A 1 194 ? -70.211 -17.430 49.913 1.00 52.69 194 PRO A CA 1
ATOM 1536 C C . PRO A 1 194 ? -70.655 -18.736 49.266 1.00 52.69 194 PRO A C 1
ATOM 1538 O O . PRO A 1 194 ? -71.450 -19.485 49.833 1.00 52.69 194 PRO A O 1
ATOM 1541 N N . LEU A 1 195 ? -70.215 -18.968 48.028 1.00 52.47 195 LEU A N 1
ATOM 1542 C CA . LEU A 1 195 ? -70.242 -20.313 47.475 1.00 52.47 195 LEU A CA 1
ATOM 1543 C C . LEU A 1 195 ? -69.592 -21.215 48.531 1.00 52.47 195 LEU A C 1
ATOM 1545 O O . LEU A 1 195 ? -68.561 -20.812 49.082 1.00 52.47 195 LEU A O 1
ATOM 1549 N N . PRO A 1 196 ? -70.202 -22.361 48.873 1.00 48.41 196 PRO A N 1
ATOM 1550 C CA . PRO A 1 196 ? -69.659 -23.248 49.885 1.00 48.41 196 PRO A CA 1
ATOM 1551 C C . PRO A 1 196 ? -68.194 -23.517 49.557 1.00 48.41 196 PRO A C 1
ATOM 1553 O O . PRO A 1 196 ? -67.882 -24.085 48.512 1.00 48.41 196 PRO A O 1
ATOM 1556 N N . ILE A 1 197 ? -67.291 -23.060 50.424 1.00 54.41 197 ILE A N 1
ATOM 1557 C CA . ILE A 1 197 ? -65.888 -23.459 50.374 1.00 54.41 197 ILE A CA 1
ATOM 1558 C C . ILE A 1 197 ? -65.888 -24.886 50.913 1.00 54.41 197 ILE A C 1
ATOM 1560 O O . ILE A 1 197 ? -65.605 -25.135 52.083 1.00 54.41 197 ILE A O 1
ATOM 1564 N N . GLU A 1 198 ? -66.321 -25.830 50.080 1.00 53.78 198 GLU A N 1
ATOM 1565 C CA . GLU A 1 198 ? -65.965 -27.221 50.288 1.00 53.78 198 GLU A CA 1
ATOM 1566 C C . GLU A 1 198 ? -64.444 -27.261 50.273 1.00 53.78 198 GLU A C 1
ATOM 1568 O O . GLU A 1 198 ? -63.817 -26.714 49.366 1.00 53.78 198 GLU A O 1
ATOM 1573 N N . TYR A 1 199 ? -63.870 -27.828 51.330 1.00 54.16 199 TYR A N 1
ATOM 1574 C CA . TYR A 1 199 ? -62.442 -28.006 51.550 1.00 54.16 199 TYR A CA 1
ATOM 1575 C C . TYR A 1 199 ? -61.779 -28.698 50.350 1.00 54.16 199 TYR A C 1
ATOM 1577 O O . TYR A 1 199 ? -61.539 -29.903 50.363 1.00 54.16 199 TYR A O 1
ATOM 1585 N N . GLN A 1 200 ? -61.481 -27.950 49.295 1.00 61.44 200 GLN A N 1
ATOM 1586 C CA . GLN A 1 200 ? -60.618 -28.410 48.230 1.00 61.44 200 GLN A CA 1
ATOM 1587 C C . GLN A 1 200 ? -59.208 -28.036 48.640 1.00 61.44 200 GLN A C 1
ATOM 1589 O O . GLN A 1 200 ? -58.878 -26.865 48.830 1.00 61.44 200 GLN A O 1
ATOM 1594 N N . LEU A 1 201 ? -58.422 -29.088 48.860 1.00 66.31 201 LEU A N 1
ATOM 1595 C CA . LEU A 1 201 ? -56.985 -29.046 49.079 1.00 66.31 201 LEU A CA 1
ATOM 1596 C C . LEU A 1 201 ? -56.356 -27.976 48.176 1.00 66.31 201 LEU A C 1
ATOM 1598 O O . LEU A 1 201 ? -56.733 -27.827 47.011 1.00 66.31 201 LEU A O 1
ATOM 1602 N N . THR A 1 202 ? -55.389 -27.228 48.701 1.00 75.50 202 THR A N 1
ATOM 1603 C CA . THR A 1 202 ? -54.613 -26.292 47.880 1.00 75.50 202 THR A CA 1
ATOM 1604 C C . THR A 1 202 ? -53.986 -27.039 46.694 1.00 75.50 202 THR A C 1
ATOM 1606 O O . THR A 1 202 ? -53.724 -28.238 46.802 1.00 75.50 202 THR A O 1
ATOM 1609 N N . PRO A 1 203 ? -53.670 -26.374 45.568 1.00 75.12 203 PRO A N 1
ATOM 1610 C CA . PRO A 1 203 ? -53.058 -27.046 44.418 1.00 75.12 203 PRO A CA 1
ATOM 1611 C C . PRO A 1 203 ? -51.814 -27.884 44.770 1.00 75.12 203 PRO A C 1
ATOM 1613 O O . PRO A 1 203 ? -51.580 -28.935 44.177 1.00 75.12 203 PRO A O 1
ATOM 1616 N N . TYR A 1 204 ? -51.046 -27.457 45.779 1.00 77.38 204 TYR A N 1
ATOM 1617 C CA . TYR A 1 204 ? -49.928 -28.225 46.327 1.00 77.38 204 TYR A CA 1
ATOM 1618 C C . TYR A 1 204 ? -50.390 -29.481 47.076 1.00 77.38 204 TYR A C 1
ATOM 1620 O O . TYR A 1 204 ? -49.879 -30.570 46.832 1.00 77.38 204 TYR A O 1
ATOM 1628 N N . GLU A 1 205 ? -51.366 -29.356 47.970 1.00 84.25 205 GLU A N 1
ATOM 1629 C CA . GLU A 1 205 ? -51.908 -30.491 48.714 1.00 84.25 205 GLU A CA 1
ATOM 1630 C C . GLU A 1 205 ? -52.606 -31.500 47.795 1.00 84.25 205 GLU A C 1
ATOM 1632 O O . GLU A 1 205 ? -52.429 -32.698 47.993 1.00 84.25 205 GLU A O 1
ATOM 1637 N N . MET A 1 206 ? -53.314 -31.040 46.755 1.00 80.62 206 MET A N 1
ATOM 1638 C CA . MET A 1 206 ? -53.883 -31.896 45.707 1.00 80.62 206 MET A CA 1
ATOM 1639 C C . MET A 1 206 ? -52.793 -32.684 44.984 1.00 80.62 206 MET A C 1
ATOM 1641 O O . MET A 1 206 ? -52.916 -33.893 44.824 1.00 80.62 206 MET A O 1
ATOM 1645 N N . LEU A 1 207 ? -51.699 -32.022 44.595 1.00 83.62 207 LEU A N 1
ATOM 1646 C CA . LEU A 1 207 ? -50.570 -32.673 43.932 1.00 83.62 207 LEU A CA 1
ATOM 1647 C C . LEU A 1 207 ? -49.890 -33.700 44.847 1.00 83.62 207 LEU A C 1
ATOM 1649 O O . LEU A 1 207 ? -49.587 -34.816 44.427 1.00 83.62 207 LEU A O 1
ATOM 1653 N N . MET A 1 208 ? -49.662 -33.340 46.110 1.00 89.81 208 MET A N 1
ATOM 1654 C CA . MET A 1 208 ? -49.076 -34.244 47.098 1.00 89.81 208 MET A CA 1
ATOM 1655 C C . MET A 1 208 ? -50.002 -35.426 47.406 1.00 89.81 208 MET A C 1
ATOM 1657 O O . MET A 1 208 ? -49.522 -36.534 47.656 1.00 89.81 208 MET A O 1
ATOM 1661 N N . ASP A 1 209 ? -51.319 -35.225 47.380 1.00 87.25 209 ASP A N 1
ATOM 1662 C CA . ASP A 1 209 ? -52.300 -36.299 47.510 1.00 87.25 209 ASP A CA 1
ATOM 1663 C C . ASP A 1 209 ? -52.326 -37.205 46.275 1.00 87.25 209 ASP A C 1
ATOM 1665 O O . ASP A 1 209 ? -52.245 -38.422 46.418 1.00 87.25 209 ASP A O 1
ATOM 1669 N N . ASP A 1 210 ? -52.296 -36.643 45.066 1.00 88.00 210 ASP A N 1
ATOM 1670 C CA . ASP A 1 210 ? -52.225 -37.408 43.818 1.00 88.00 210 ASP A CA 1
ATOM 1671 C C . ASP A 1 210 ? -50.950 -38.267 43.742 1.00 88.00 210 ASP A C 1
ATOM 1673 O O . ASP A 1 210 ? -51.006 -39.430 43.332 1.00 88.00 210 ASP A O 1
ATOM 1677 N N . ILE A 1 211 ? -49.802 -37.746 44.197 1.00 86.44 211 ILE A N 1
ATOM 1678 C CA . ILE A 1 211 ? -48.541 -38.503 44.279 1.00 86.44 211 ILE A CA 1
ATOM 1679 C C . ILE A 1 211 ? -48.650 -39.639 45.307 1.00 86.44 211 ILE A C 1
ATOM 1681 O O . ILE A 1 211 ? -48.319 -40.785 44.985 1.00 86.44 211 ILE A O 1
ATOM 1685 N N . ARG A 1 212 ? -49.127 -39.352 46.530 1.00 87.38 212 ARG A N 1
ATOM 1686 C CA . ARG A 1 212 ? -49.258 -40.354 47.610 1.00 87.38 212 ARG A CA 1
ATOM 1687 C C . ARG A 1 212 ? -50.261 -41.451 47.254 1.00 87.38 212 ARG A C 1
ATOM 1689 O O . ARG A 1 212 ? -49.966 -42.630 47.440 1.00 87.38 212 ARG A O 1
ATOM 1696 N N . CYS A 1 213 ? -51.398 -41.071 46.680 1.00 89.12 213 CYS A N 1
ATOM 1697 C CA . CYS A 1 213 ? -52.453 -41.976 46.232 1.00 89.12 213 CYS A CA 1
ATOM 1698 C C . CYS A 1 213 ? -52.157 -42.621 44.866 1.00 89.12 213 CYS A C 1
ATOM 1700 O O . CYS A 1 213 ? -52.961 -43.416 44.383 1.00 89.12 213 CYS A O 1
ATOM 1702 N N . LYS A 1 214 ? -51.010 -42.310 44.240 1.00 84.62 214 LYS A N 1
ATOM 1703 C CA . LYS A 1 214 ? -50.595 -42.809 42.916 1.00 84.62 214 LYS A CA 1
ATOM 1704 C C . LYS A 1 214 ? -51.641 -42.571 41.821 1.00 84.62 214 LYS A C 1
ATOM 1706 O O . LYS A 1 214 ? -51.800 -43.387 40.913 1.00 84.62 214 LYS A O 1
ATOM 1711 N N . ARG A 1 215 ? -52.341 -41.438 41.884 1.00 83.12 215 ARG A N 1
ATOM 1712 C CA . ARG A 1 215 ? -53.343 -40.993 40.905 1.00 83.12 215 ARG A CA 1
ATOM 1713 C C . ARG A 1 215 ? -52.678 -40.390 39.664 1.00 83.12 215 ARG A C 1
ATOM 1715 O O . ARG A 1 215 ? -52.982 -39.281 39.243 1.00 83.12 215 ARG A O 1
ATOM 1722 N N . TYR A 1 216 ? -51.752 -41.130 39.066 1.00 79.94 216 TYR A N 1
ATOM 1723 C CA . TYR A 1 216 ? -51.064 -40.746 37.841 1.00 79.94 216 TYR A CA 1
ATOM 1724 C C . TYR A 1 216 ? -51.122 -41.886 36.823 1.00 79.94 216 TYR A C 1
ATOM 1726 O O . TYR A 1 216 ? -51.058 -43.064 37.171 1.00 79.94 216 TYR A O 1
ATOM 1734 N N . THR A 1 217 ? -51.203 -41.537 35.540 1.00 80.50 217 THR A N 1
ATOM 1735 C CA . THR A 1 217 ? -51.145 -42.516 34.446 1.00 80.50 217 THR A CA 1
ATOM 1736 C C . THR A 1 217 ? -49.812 -42.353 33.728 1.00 80.50 217 THR A C 1
ATOM 1738 O O . THR A 1 217 ? -49.633 -41.425 32.943 1.00 80.50 217 THR A O 1
ATOM 1741 N N . LEU A 1 218 ? -48.846 -43.230 34.011 1.00 74.50 218 LEU A N 1
ATOM 1742 C CA . LEU A 1 218 ? -47.577 -43.231 33.280 1.00 74.50 218 LEU A CA 1
ATOM 1743 C C . LEU A 1 218 ? -47.764 -43.937 31.938 1.00 74.50 218 LEU A C 1
ATOM 1745 O O . LEU A 1 218 ? -48.257 -45.066 31.882 1.00 74.50 218 LEU A O 1
ATOM 1749 N N . ARG A 1 219 ? -47.326 -43.298 30.850 1.00 72.56 219 ARG A N 1
ATOM 1750 C CA . ARG A 1 219 ? -47.219 -43.974 29.554 1.00 72.56 219 ARG A CA 1
ATOM 1751 C C . ARG A 1 219 ? -46.144 -45.052 29.647 1.00 72.56 219 ARG A C 1
ATOM 1753 O O . ARG A 1 219 ? -45.019 -44.779 30.060 1.00 72.56 219 ARG A O 1
ATOM 1760 N N . LYS A 1 220 ? -46.493 -46.280 29.263 1.00 70.69 220 LYS A N 1
ATOM 1761 C CA . LYS A 1 220 ? -45.526 -47.376 29.167 1.00 70.69 220 LYS A CA 1
ATOM 1762 C C . LYS A 1 220 ? -44.627 -47.111 27.965 1.00 70.69 220 LYS A C 1
ATOM 1764 O O . LYS A 1 220 ? -45.108 -47.091 26.836 1.00 70.69 220 LYS A O 1
ATOM 1769 N N . VAL A 1 221 ? -43.342 -46.894 28.212 1.00 66.19 221 VAL A N 1
ATOM 1770 C CA . VAL A 1 221 ? -42.343 -46.806 27.146 1.00 66.19 221 VAL A CA 1
ATOM 1771 C C . VAL A 1 221 ? -42.052 -48.233 26.685 1.00 66.19 221 VAL A C 1
ATOM 1773 O O . VAL A 1 221 ? -41.553 -49.047 27.460 1.00 66.19 221 VAL A O 1
ATOM 1776 N N . MET A 1 222 ? -42.443 -48.554 25.454 1.00 60.00 222 MET A N 1
ATOM 1777 C CA . MET A 1 222 ? -42.125 -49.831 24.815 1.00 60.00 222 MET A CA 1
ATOM 1778 C C . MET A 1 222 ? -40.704 -49.759 24.259 1.00 60.00 222 MET A C 1
ATOM 1780 O O . MET A 1 222 ? -40.318 -48.742 23.686 1.00 60.00 222 MET A O 1
ATOM 1784 N N . VAL A 1 223 ? -39.940 -50.840 24.394 1.00 60.44 223 VAL A N 1
ATOM 1785 C CA . VAL A 1 223 ? -38.650 -51.003 23.713 1.00 60.44 223 VAL A CA 1
ATOM 1786 C C . VAL A 1 223 ? -38.828 -52.194 22.775 1.00 60.44 223 VAL A C 1
ATOM 1788 O O . VAL A 1 223 ? -39.066 -53.300 23.244 1.00 60.44 223 VAL A O 1
ATOM 1791 N N . ASN A 1 224 ? -38.784 -51.962 21.460 1.00 55.47 224 ASN A N 1
ATOM 1792 C CA . ASN A 1 224 ? -38.941 -52.988 20.414 1.00 55.47 224 ASN A CA 1
ATOM 1793 C C . ASN A 1 224 ? -40.283 -53.754 20.410 1.00 55.47 224 ASN A C 1
ATOM 1795 O O . ASN A 1 224 ? -40.309 -54.947 20.134 1.00 55.47 224 ASN A O 1
ATOM 1799 N N . GLY A 1 225 ? -41.408 -53.086 20.682 1.00 61.91 225 GLY A N 1
ATOM 1800 C CA . GLY A 1 225 ? -42.739 -53.669 20.440 1.00 61.91 225 GLY A CA 1
ATOM 1801 C C . GLY A 1 225 ? -43.322 -54.541 21.560 1.00 61.91 225 GLY A C 1
ATOM 1802 O O . GLY A 1 225 ? -44.520 -54.801 21.523 1.00 61.91 225 GLY A O 1
ATOM 1803 N N . ASP A 1 226 ? -42.551 -54.875 22.599 1.00 57.69 226 ASP A N 1
ATOM 1804 C CA . ASP A 1 226 ? -43.033 -55.617 23.772 1.00 57.69 226 ASP A CA 1
ATOM 1805 C C . ASP A 1 226 ? -42.925 -54.791 25.064 1.00 57.69 226 ASP A C 1
ATOM 1807 O O . ASP A 1 226 ? -42.004 -53.994 25.257 1.00 57.69 226 ASP A O 1
ATOM 1811 N N . ILE A 1 227 ? -43.886 -54.969 25.979 1.00 53.94 227 ILE A N 1
ATOM 1812 C CA . ILE A 1 227 ? -43.807 -54.408 27.337 1.00 53.94 227 ILE A CA 1
ATOM 1813 C C . ILE A 1 227 ? -42.798 -55.262 28.121 1.00 53.94 227 ILE A C 1
ATOM 1815 O O . ILE A 1 227 ? -43.074 -56.449 28.317 1.00 53.94 227 ILE A O 1
ATOM 1819 N N . PRO A 1 228 ? -41.674 -54.703 28.620 1.00 61.34 228 PRO A N 1
ATOM 1820 C CA . PRO A 1 228 ? -40.693 -55.485 29.363 1.00 61.34 228 PRO A CA 1
ATOM 1821 C C . PRO A 1 228 ? -41.343 -56.200 30.561 1.00 61.34 228 PRO A C 1
ATOM 1823 O O . PRO A 1 228 ? -42.110 -55.568 31.302 1.00 61.34 228 PRO A O 1
ATOM 1826 N N . PRO A 1 229 ? -41.073 -57.503 30.778 1.00 62.72 229 PRO A N 1
ATOM 1827 C CA . PRO A 1 229 ? -41.610 -58.232 31.920 1.00 62.72 229 PRO A CA 1
ATOM 1828 C C . PRO A 1 229 ? -41.214 -57.524 33.218 1.00 62.72 229 PRO A C 1
ATOM 1830 O O . PRO A 1 229 ? -40.094 -57.027 33.344 1.00 62.72 229 PRO A O 1
ATOM 1833 N N . ARG A 1 230 ? -42.151 -57.459 34.180 1.00 60.31 230 ARG A N 1
ATOM 1834 C CA . ARG A 1 230 ? -41.942 -56.808 35.485 1.00 60.31 230 ARG A CA 1
ATOM 1835 C C . ARG A 1 230 ? -40.586 -57.230 36.052 1.00 60.31 230 ARG A C 1
ATOM 1837 O O . ARG A 1 230 ? -40.379 -58.414 36.321 1.00 60.31 230 ARG A O 1
ATOM 1844 N N . LEU A 1 231 ? -39.684 -56.264 36.231 1.00 59.94 231 LEU A N 1
ATOM 1845 C CA . LEU A 1 231 ? -38.422 -56.474 36.932 1.00 59.94 231 LEU A CA 1
ATOM 1846 C C . LEU A 1 231 ? -38.757 -57.085 38.300 1.00 59.94 231 LEU A C 1
ATOM 1848 O O . LEU A 1 231 ? -39.424 -56.454 39.117 1.00 59.94 231 LEU A O 1
ATOM 1852 N N . LYS A 1 232 ? -38.358 -58.345 38.521 1.00 63.72 232 LYS A N 1
ATOM 1853 C CA . LYS A 1 232 ? -38.656 -59.096 39.758 1.00 63.72 232 LYS A CA 1
ATOM 1854 C C . LYS A 1 232 ? -37.978 -58.497 40.995 1.00 63.72 232 LYS A C 1
ATOM 1856 O O . LYS A 1 232 ? -38.346 -58.843 42.108 1.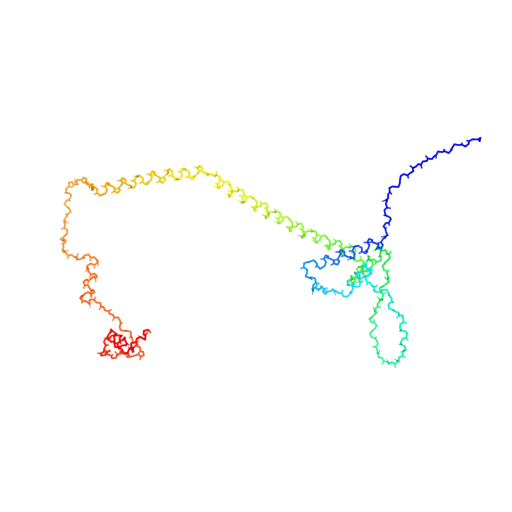00 63.72 232 LYS A O 1
ATOM 1861 N N . LYS A 1 233 ? -36.993 -57.625 40.784 1.00 65.88 233 LYS A N 1
ATOM 1862 C CA . LYS A 1 233 ? -36.278 -56.872 41.810 1.00 65.88 233 LYS A CA 1
ATOM 1863 C C . LYS A 1 233 ? -36.449 -55.390 41.526 1.00 65.88 233 LYS A C 1
ATOM 1865 O O . LYS A 1 233 ? -36.337 -54.966 40.373 1.00 65.88 233 LYS A O 1
ATOM 1870 N N . SER A 1 234 ? -36.732 -54.611 42.563 1.00 71.38 234 SER A N 1
ATOM 1871 C CA . SER A 1 234 ? -36.809 -53.158 42.416 1.00 71.38 234 SER A CA 1
ATOM 1872 C C . SER A 1 234 ? -35.444 -52.605 41.986 1.00 71.38 234 SER A C 1
ATOM 1874 O O . SER A 1 234 ? -34.405 -53.135 42.378 1.00 71.38 234 SER A O 1
ATOM 1876 N N . ALA A 1 235 ? -35.418 -51.521 41.202 1.00 72.56 235 ALA A N 1
ATOM 1877 C CA . ALA A 1 235 ? -34.158 -50.865 40.824 1.00 72.56 235 ALA A CA 1
ATOM 1878 C C . ALA A 1 235 ? -33.311 -50.506 42.061 1.00 72.56 235 ALA A C 1
ATOM 1880 O O . ALA A 1 235 ? -32.090 -50.621 42.047 1.00 72.56 235 ALA A O 1
ATOM 1881 N N . HIS A 1 236 ? -33.985 -50.161 43.158 1.00 75.19 236 HIS A N 1
ATOM 1882 C CA . HIS A 1 236 ? -33.381 -49.913 44.459 1.00 75.19 236 HIS A CA 1
ATOM 1883 C C . HIS A 1 236 ? -32.653 -51.144 45.032 1.00 75.19 236 HIS A C 1
ATOM 1885 O O . HIS A 1 236 ? -31.517 -51.028 45.483 1.00 75.19 236 HIS A O 1
ATOM 1891 N N . GLU A 1 237 ? -33.253 -52.336 44.972 1.00 79.19 237 GLU A N 1
ATOM 1892 C CA . GLU A 1 237 ? -32.600 -53.581 45.411 1.00 79.19 237 GLU A CA 1
ATOM 1893 C C . GLU A 1 237 ? -31.418 -53.966 44.523 1.00 79.19 237 GLU A C 1
ATOM 1895 O O . GLU A 1 237 ? -30.405 -54.427 45.036 1.00 79.19 237 GLU A O 1
ATOM 1900 N N . ILE A 1 238 ? -31.517 -53.734 43.211 1.00 77.94 238 ILE A N 1
ATOM 1901 C CA . ILE A 1 238 ? -30.418 -54.001 42.271 1.00 77.94 238 ILE A CA 1
ATOM 1902 C C . ILE A 1 238 ? -29.202 -53.125 42.609 1.00 77.94 238 ILE A C 1
ATOM 1904 O O . ILE A 1 238 ? -28.072 -53.612 42.641 1.00 77.94 238 ILE A O 1
ATOM 1908 N N . ILE A 1 239 ? -29.429 -51.843 42.905 1.00 79.75 239 ILE A N 1
ATOM 1909 C CA . ILE A 1 239 ? -28.366 -50.909 43.296 1.00 79.75 239 ILE A CA 1
ATOM 1910 C C . ILE A 1 239 ? -27.774 -51.292 44.660 1.00 79.75 239 ILE A C 1
ATOM 1912 O O . ILE A 1 239 ? -26.556 -51.259 44.830 1.00 79.75 239 ILE A O 1
ATOM 1916 N N . LEU A 1 240 ? -28.602 -51.700 45.627 1.00 81.44 240 LEU A N 1
ATOM 1917 C CA . LEU A 1 240 ? -28.114 -52.148 46.934 1.00 81.44 240 LEU A CA 1
ATOM 1918 C C . LEU A 1 240 ? -27.292 -53.438 46.847 1.00 81.44 240 LEU A C 1
ATOM 1920 O O . LEU A 1 240 ? -26.250 -53.525 47.493 1.00 81.44 240 LEU A O 1
ATOM 1924 N N . ASP A 1 241 ? -27.721 -54.418 46.048 1.00 80.19 241 ASP A N 1
ATOM 1925 C CA . ASP A 1 241 ? -26.953 -55.645 45.803 1.00 80.19 241 ASP A CA 1
ATOM 1926 C C . ASP A 1 241 ? -25.588 -55.307 45.178 1.00 80.19 241 ASP A C 1
ATOM 1928 O O . ASP A 1 241 ? -24.565 -55.852 45.592 1.00 80.19 241 ASP A O 1
ATOM 1932 N N . PHE A 1 242 ? -25.537 -54.333 44.262 1.00 79.69 242 PHE A N 1
ATOM 1933 C CA . PHE A 1 242 ? -24.283 -53.856 43.676 1.00 79.69 242 PHE A CA 1
ATOM 1934 C C . PHE A 1 242 ? -23.343 -53.223 44.710 1.00 79.69 242 PHE A C 1
ATOM 1936 O O . PHE A 1 242 ? -22.159 -53.562 44.744 1.00 79.69 242 PHE A O 1
ATOM 1943 N N . ILE A 1 243 ? -23.856 -52.350 45.583 1.00 78.50 243 ILE A N 1
ATOM 1944 C CA . ILE A 1 243 ? -23.065 -51.718 46.653 1.00 78.50 243 ILE A CA 1
ATOM 1945 C C . ILE A 1 243 ? -22.523 -52.776 47.622 1.00 78.50 243 ILE A C 1
ATOM 1947 O O . ILE A 1 243 ? -21.349 -52.737 47.977 1.00 78.50 243 ILE A O 1
ATOM 1951 N N . ARG A 1 244 ? -23.354 -53.753 48.007 1.00 80.31 244 ARG A N 1
ATOM 1952 C CA . ARG A 1 244 ? -22.978 -54.839 48.931 1.00 80.31 244 ARG A CA 1
ATOM 1953 C C . ARG A 1 244 ? -21.984 -55.834 48.333 1.00 80.31 244 ARG A C 1
ATOM 1955 O O . ARG A 1 244 ? -21.263 -56.480 49.082 1.00 80.31 244 ARG A O 1
ATOM 1962 N N . SER A 1 245 ? -21.968 -55.985 47.008 1.00 75.88 245 SER A N 1
ATOM 1963 C CA . SER A 1 245 ? -21.103 -56.947 46.309 1.00 75.88 245 SER A CA 1
ATOM 1964 C C . SER A 1 245 ? -19.653 -56.489 46.138 1.00 75.88 245 SER A C 1
ATOM 1966 O O . SER A 1 245 ? -18.802 -57.296 45.762 1.00 75.88 245 SER A O 1
ATOM 1968 N N . ARG A 1 246 ? -19.346 -55.210 46.388 1.00 74.25 246 ARG A N 1
ATOM 1969 C CA . ARG A 1 246 ? -17.973 -54.715 46.260 1.00 74.25 246 ARG A CA 1
ATOM 1970 C C . ARG A 1 246 ? -17.149 -55.117 47.493 1.00 74.25 246 ARG A C 1
ATOM 1972 O O . ARG A 1 246 ? -17.604 -54.879 48.611 1.00 74.25 246 ARG A O 1
ATOM 1979 N N . PRO A 1 247 ? -15.950 -55.706 47.316 1.00 70.62 247 PRO A N 1
ATOM 1980 C CA . PRO A 1 247 ? -15.068 -56.027 48.433 1.00 70.62 247 PRO A CA 1
ATOM 1981 C C . PRO A 1 247 ? -14.643 -54.746 49.172 1.00 70.62 247 PRO A C 1
ATOM 1983 O O . PRO A 1 247 ? -14.596 -53.678 48.550 1.00 70.62 247 PRO A O 1
ATOM 1986 N N . PRO A 1 248 ? -14.362 -54.828 50.487 1.00 71.06 248 PRO A N 1
ATOM 1987 C CA . PRO A 1 248 ? -14.011 -53.661 51.288 1.00 71.06 248 PRO A CA 1
ATOM 1988 C C . PRO A 1 248 ? -12.798 -52.943 50.690 1.00 71.06 248 PRO A C 1
ATOM 1990 O O . PRO A 1 248 ? -11.836 -53.577 50.257 1.00 71.06 248 PRO A O 1
ATOM 1993 N N . LEU A 1 249 ? -12.878 -51.612 50.640 1.00 63.12 249 LEU A N 1
ATOM 1994 C CA . LEU A 1 249 ? -11.779 -50.761 50.195 1.00 63.12 249 LEU A CA 1
ATOM 1995 C C . LEU A 1 249 ? -10.596 -50.956 51.153 1.00 63.12 249 LEU A C 1
ATOM 1997 O O . LEU A 1 249 ? -10.779 -50.885 52.369 1.00 63.12 249 LEU A O 1
ATOM 2001 N N . ASN A 1 250 ? -9.413 -51.239 50.599 1.00 57.69 250 ASN A N 1
ATOM 2002 C CA . ASN A 1 250 ? -8.184 -51.367 51.382 1.00 57.69 250 ASN A CA 1
ATOM 2003 C C . ASN A 1 250 ? -7.920 -50.068 52.169 1.00 57.69 250 ASN A C 1
ATOM 2005 O O . ASN A 1 250 ? -8.116 -48.993 51.593 1.00 57.69 250 ASN A O 1
ATOM 2009 N N . PRO A 1 251 ? -7.501 -50.168 53.445 1.00 64.31 251 PRO A N 1
ATOM 2010 C CA . PRO A 1 251 ? -7.121 -49.016 54.257 1.00 64.31 251 PRO A CA 1
ATOM 2011 C C . PRO A 1 251 ? -5.864 -48.313 53.734 1.00 64.31 251 PRO A C 1
ATOM 2013 O O . PRO A 1 251 ? -5.021 -48.987 53.094 1.00 64.31 251 PRO A O 1
#

Secondary structure (DSSP, 8-state):
-------------------HHHHHHHHHHHHHHHHTTT--TT------HHHHHHHHHHHT-S-S-----------------------PPPP-SHHHHHHHHHTTSSSGGGHHHHHHHHHHHHHHHHHHHHHHHHHHHHHHHHHHHHHHHHHH-HHHHHHHHHHHHHHHHHHHHHHHHHHH----------------------HHHHHHHHHHTT--------BTTBPPP--SS-HHHHHHHHHHHSPPPP-

Foldseek 3Di:
DDDDDDDDPDDDPDPPDDAQLNVLLVVLVVVLCVVCPPPDPVDHDDDDVLSVLLSCLSNVVPDPDDPPPPPDDDDDDDDDPPPPPPPQPRDRHPVSSLQSQLVVDPHSVCSVVVVVVVVVVVVVVVVVVVVVVVVVVVVVVVVVVVVVVVVVPVVVVVVVVVVVVVVVVVVVVVVVDVVVDDDDDPDDDPPPPPPPPPPDDDPVRVVVCCVVVVVDDDDQDDDPPDRPDPPPDDPVVVVVVVVVPDDDDDD

pLDDT: mean 76.37, std 19.94, range [33.12, 98.69]

InterPro domains:
  IPR011019 KIND domain [PF16474] (15-134)
  IPR011019 KIND domain [PS51377] (1-129)
  IPR011019 KIND domain [SM00750] (1-129)
  IPR029901 Protein Spire [PTHR21345] (11-251)

Organism: Pan troglodytes (NCBI:txid9598)

Sequence (251 aa):
MSSGKTCCIAGKLGYSQCMETEVIESLGIIIYKALDYGLKENEERELSPPLEQLIDHMANTVEADGSNDEGYEAAEEGLGDEDEKRKISAIRSYRDVMKLCAAHLPTESDAPNHYQAVCRALFAETMELHTFLTKIKSAKENLKKIQEMEKSDESSTDLEELKNADWARFWVQVMRDLRNGVKLKKVQERQYNPLPIEYQLTPYEMLMDDIRCKRYTLRKVMVNGDIPPRLKKSAHEIILDFIRSRPPLNP